Protein AF-A0A6G1JR10-F1 (afdb_monomer)

Solvent-accessible surface area (backbone atoms only — not comparable to full-atom values): 10715 Å² total; per-residue (Å²): 132,56,68,69,59,52,51,51,50,50,54,51,51,44,54,49,41,50,50,55,31,52,52,27,48,55,50,19,54,52,21,46,53,51,17,56,52,21,48,54,47,28,52,50,24,50,52,51,44,49,52,43,30,55,56,35,44,47,45,29,58,45,36,75,66,65,80,62,58,62,69,58,53,52,50,54,53,50,50,44,53,52,56,45,52,51,30,49,53,53,25,56,52,18,52,50,43,23,52,51,14,52,52,46,24,52,52,19,51,55,48,33,54,52,36,50,56,48,45,54,48,53,52,54,53,48,51,64,54,36,76,75,45,74,65,74,64,26,54,55,46,51,52,55,47,55,52,51,52,56,54,47,52,59,49,46,56,54,47,50,55,49,48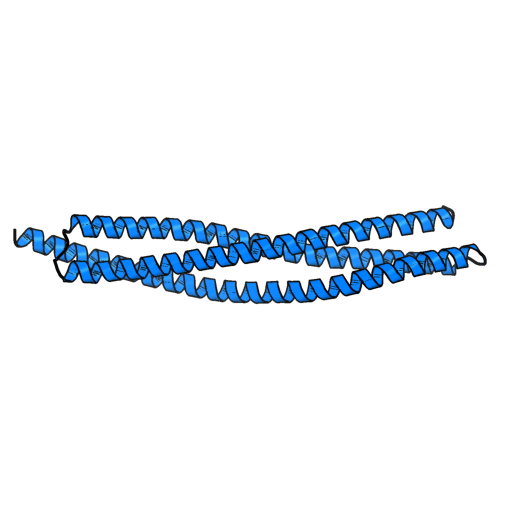,56,53,48,52,51,51,52,54,50,51,51,51,51,51,54,55,48,53,53,51,48,58,50,49,53,51,54,32,52,51,27,47,53,48,24,53,52,33,45,51,51,49,49,51,50,58,65,73,77,100

Sequence (213 aa):
MNTTQRLGTCALNTSTMRKELEDSFATSKAATSIMLEAQRSAEASLQTRNSIRVRTEALVSKASRGRAKTVDLHRELANCTLDSLEAVKDHDVAMKDVWRGWQATTTGIMRMEWFHQKVLRALDEMEKDVEKEGGQEEENAKDVRSAIDRENKKLLEKLVEVADCTERILREALKELDDHKIAWGYIERELGEATNQARKAIAEVTRVQRMGG

Organism: NCBI:txid1314801

Mean predicted aligned error: 7.86 Å

Nearest PDB structures (foldseek):
  4tql-assembly2_B  TM=4.824E-01  e=4.607E-03  synthetic construct
  5xg2-assembly1_A  TM=2.259E-01  e=2.874E-02  Pyrococcus yayanosii CH1
  3ja6-assembly1_I  TM=2.985E-01  e=2.560E-01  Escherichia coli
  7n6g-assembly1_1T  TM=3.794E-01  e=6.979E+00  Chlamydomonas reinhardtii

Radius of gyration: 31.0 Å; Cα contacts (8 Å, |Δi|>4): 159; chains: 1; bounding box: 69×21×92 Å

Secondary structure (DSSP, 8-state):
--HHHHHHHHHHHHHHHHHHHHHHHHHHHHHHHHHHHHHHHHHHHHHHHHHHHHHHHHHHHHHHTT-S-HHHHHHHHHHHHHHHHHHHHHHHHHHHHHHHHHHHHHHHHHHHHHHHHHHHHHHHHHHHHHTT--THHHHHHHHHHHHHHHHHHHHHHHHHHHHHHHHHHHHHHHHHHHHHHHHHHHHHHHHHHHHHHHHHHHHHHHHHHHH--

Foldseek 3Di:
DDLVVLLVVLLVLLVVLVVQLVVLLVQLVVLLVQLVVLLVQLVVLLVQLLVLLVQLLVLLVVLVVLPDDLVVSVVSLVVSVVSNVVSVVSNVVSVVSNVVSLVSNVVSLVSNVVSLVVNVVSLVVLVVVLVVDDDPSNVVSVVSSVVSVVVSVVVVVVSVVVSVVSVVSSVVSVVSVVVSVVSSVVSVVSSVVSSVSSVVSSVVSVVVVVVVD

Structure (mmCIF, N/CA/C/O backbone):
data_AF-A0A6G1JR10-F1
#
_entry.id   AF-A0A6G1JR10-F1
#
loop_
_atom_site.group_PDB
_atom_site.id
_atom_site.type_symbol
_atom_site.label_atom_id
_atom_site.label_alt_id
_atom_site.label_comp_id
_atom_site.label_asym_id
_atom_site.label_entity_id
_atom_site.label_seq_id
_atom_site.pdbx_PDB_ins_code
_atom_site.Cartn_x
_atom_site.Cartn_y
_atom_site.Cartn_z
_atom_site.occupancy
_atom_site.B_iso_or_equiv
_atom_site.auth_seq_id
_atom_site.auth_comp_id
_atom_site.auth_asym_id
_atom_site.auth_atom_id
_atom_site.pdbx_PDB_model_num
ATOM 1 N N . MET A 1 1 ? -14.795 -4.564 50.525 1.00 60.16 1 MET A N 1
ATOM 2 C CA . MET A 1 1 ? -15.156 -3.446 49.628 1.00 60.16 1 MET A CA 1
ATOM 3 C C . MET A 1 1 ? -16.673 -3.419 49.581 1.00 60.16 1 MET A C 1
ATOM 5 O O . MET A 1 1 ? -17.232 -4.485 49.355 1.00 60.16 1 MET A O 1
ATOM 9 N N . ASN A 1 2 ? -17.321 -2.298 49.910 1.00 71.62 2 ASN A N 1
ATOM 10 C CA . ASN A 1 2 ? -18.790 -2.219 49.862 1.00 71.62 2 ASN A CA 1
ATOM 11 C C . ASN A 1 2 ? -19.277 -2.062 48.408 1.00 71.62 2 ASN A C 1
ATOM 13 O O . ASN A 1 2 ? -18.477 -1.779 47.511 1.00 71.62 2 ASN A O 1
ATOM 17 N N . THR A 1 3 ? -20.567 -2.264 48.165 1.00 66.88 3 THR A N 1
ATOM 18 C CA . THR A 1 3 ? -21.187 -2.261 46.830 1.00 66.88 3 THR A CA 1
ATOM 19 C C . THR A 1 3 ? -20.890 -0.993 46.061 1.00 66.88 3 THR A C 1
ATOM 21 O O . THR A 1 3 ? -20.420 -1.044 44.930 1.00 66.88 3 THR A O 1
ATOM 24 N N . THR A 1 4 ? -21.051 0.160 46.705 1.00 70.62 4 THR A N 1
ATOM 25 C CA . THR A 1 4 ? -20.796 1.472 46.105 1.00 70.62 4 THR A CA 1
ATOM 26 C C . THR A 1 4 ? -19.351 1.615 45.627 1.00 70.62 4 THR A C 1
ATOM 28 O O . THR A 1 4 ? -19.107 2.120 44.532 1.00 70.62 4 THR A O 1
ATOM 31 N N . GLN A 1 5 ? -18.377 1.128 46.405 1.00 75.31 5 GLN A N 1
ATOM 32 C CA . GLN A 1 5 ? -16.974 1.103 45.987 1.00 75.31 5 GLN A CA 1
ATOM 33 C C . GLN A 1 5 ? -16.756 0.169 44.788 1.00 75.31 5 GLN A C 1
ATOM 35 O O . GLN A 1 5 ? -16.041 0.544 43.859 1.00 75.31 5 GLN A O 1
ATOM 40 N N . ARG A 1 6 ? -17.380 -1.017 44.776 1.00 71.50 6 ARG A N 1
ATOM 41 C CA . ARG A 1 6 ? -17.267 -1.985 43.668 1.00 71.50 6 ARG A CA 1
ATOM 42 C C . ARG A 1 6 ? -17.898 -1.451 42.376 1.00 71.50 6 ARG A C 1
ATOM 44 O O . ARG A 1 6 ? -17.257 -1.509 41.329 1.00 71.50 6 ARG A O 1
ATOM 51 N N . LEU A 1 7 ? -19.085 -0.845 42.459 1.00 71.56 7 LEU A N 1
ATOM 52 C CA . LEU A 1 7 ? -19.772 -0.183 41.341 1.00 71.56 7 LEU A CA 1
ATOM 53 C C . LEU A 1 7 ? -18.945 0.982 40.787 1.00 71.56 7 LEU A C 1
ATOM 55 O O . LEU A 1 7 ? -18.774 1.094 39.574 1.00 71.56 7 LEU A O 1
ATOM 59 N N . GLY A 1 8 ? -18.364 1.804 41.668 1.00 74.69 8 GLY A N 1
ATOM 60 C CA . GLY A 1 8 ? -17.458 2.883 41.275 1.00 74.69 8 GLY A CA 1
ATOM 61 C C . GLY A 1 8 ? -16.214 2.373 40.542 1.00 74.69 8 GLY A C 1
ATOM 62 O O . GLY A 1 8 ? -15.826 2.936 39.520 1.00 74.69 8 GLY A O 1
ATOM 63 N N . THR A 1 9 ? -15.614 1.272 41.007 1.00 79.00 9 THR A N 1
ATOM 64 C CA . THR A 1 9 ? -14.489 0.621 40.315 1.00 79.00 9 THR A CA 1
ATOM 65 C C . THR A 1 9 ? -14.899 0.045 38.959 1.00 79.00 9 THR A C 1
ATOM 67 O O . THR A 1 9 ? -14.169 0.225 37.987 1.00 79.00 9 THR A O 1
ATOM 70 N N . CYS A 1 10 ? -16.070 -0.588 38.852 1.00 73.69 10 CYS A N 1
ATOM 71 C CA . CYS A 1 10 ? -16.577 -1.119 37.584 1.00 73.69 10 CYS A CA 1
ATOM 72 C C . CYS A 1 10 ? -16.835 -0.007 36.552 1.00 73.69 10 CYS A C 1
ATOM 74 O O . CYS A 1 10 ? -16.400 -0.107 35.400 1.00 73.69 10 CYS A O 1
ATOM 76 N N . ALA A 1 11 ? -17.465 1.092 36.976 1.00 75.25 11 ALA A N 1
ATOM 77 C CA . ALA A 1 11 ? -17.709 2.254 36.126 1.00 75.25 11 ALA A CA 1
ATOM 78 C C . ALA A 1 11 ? -16.393 2.888 35.638 1.00 75.25 11 ALA A C 1
ATOM 80 O O . ALA A 1 11 ? -16.245 3.175 34.448 1.00 75.25 11 ALA A O 1
ATOM 81 N N . LEU A 1 12 ? -15.404 3.034 36.528 1.00 83.25 12 LEU A N 1
ATOM 82 C CA . LEU A 1 12 ? -14.079 3.557 36.183 1.00 83.25 12 LEU A CA 1
ATOM 83 C C . LEU A 1 12 ? -13.338 2.641 35.194 1.00 83.25 12 LEU A C 1
ATOM 85 O O . LEU A 1 12 ? -12.781 3.116 34.200 1.00 83.25 12 LEU A O 1
ATOM 89 N N . ASN A 1 13 ? -13.354 1.328 35.440 1.00 80.62 13 ASN A N 1
ATOM 90 C CA . ASN A 1 13 ? -12.724 0.336 34.570 1.00 80.62 13 ASN A CA 1
ATOM 91 C C . ASN A 1 13 ? -13.367 0.338 33.181 1.00 80.62 13 ASN A C 1
ATOM 93 O O . ASN A 1 13 ? -12.656 0.394 32.180 1.00 80.62 13 ASN A O 1
ATOM 97 N N . THR A 1 14 ? -14.699 0.360 33.114 1.00 77.75 14 THR A N 1
ATOM 98 C CA . THR A 1 14 ? -15.425 0.384 31.840 1.00 77.75 14 THR A CA 1
ATOM 99 C C . THR A 1 14 ? -15.168 1.678 31.072 1.00 77.75 14 THR A C 1
ATOM 101 O O . THR A 1 14 ? -14.919 1.640 29.867 1.00 77.75 14 THR A O 1
ATOM 104 N N . SER A 1 15 ? -15.138 2.822 31.763 1.00 84.00 15 SER A N 1
ATOM 105 C CA . SER A 1 15 ? -14.768 4.103 31.153 1.00 84.00 15 SER A CA 1
ATOM 106 C C . SER A 1 15 ? -13.335 4.096 30.612 1.00 84.00 15 SER A C 1
ATOM 108 O O . SER A 1 15 ? -13.084 4.650 29.543 1.00 84.00 15 SER A O 1
ATOM 110 N N . THR A 1 16 ? -12.394 3.480 31.331 1.00 86.06 16 THR A N 1
ATOM 111 C CA . THR A 1 16 ? -10.989 3.381 30.906 1.00 86.06 16 THR A CA 1
ATOM 112 C C . THR A 1 16 ? -10.862 2.496 29.669 1.00 86.06 16 THR A C 1
ATOM 114 O O . THR A 1 16 ? -10.294 2.924 28.668 1.00 86.06 16 THR A O 1
ATOM 117 N N . MET A 1 17 ? -11.473 1.309 29.693 1.00 82.75 17 MET A N 1
ATOM 118 C CA . MET A 1 17 ? -11.476 0.383 28.555 1.00 82.75 17 MET A CA 1
ATOM 119 C C . MET A 1 17 ? -12.147 0.989 27.320 1.00 82.75 17 MET A C 1
ATOM 121 O O . MET A 1 17 ? -11.708 0.749 26.200 1.00 82.75 17 MET A O 1
ATOM 125 N N . ARG A 1 18 ? -13.192 1.803 27.508 1.00 80.56 18 ARG A N 1
ATOM 126 C CA . ARG A 1 18 ? -13.834 2.538 26.413 1.00 80.56 18 ARG A CA 1
ATOM 127 C C . ARG A 1 18 ? -12.882 3.535 25.767 1.00 80.56 18 ARG A C 1
ATOM 129 O O . ARG A 1 18 ? -12.805 3.585 24.546 1.00 80.56 18 ARG A O 1
ATOM 136 N N . LYS A 1 19 ? -12.144 4.298 26.571 1.00 86.94 19 LYS A N 1
ATOM 137 C CA . LYS A 1 19 ? -11.140 5.223 26.045 1.00 86.94 19 LYS A CA 1
ATOM 138 C C . LYS A 1 19 ? -10.057 4.475 25.262 1.00 86.94 19 LYS A C 1
ATOM 140 O O . LYS A 1 19 ? -9.735 4.861 24.147 1.00 86.94 19 LYS A O 1
ATOM 145 N N . GLU A 1 20 ? -9.555 3.364 25.800 1.00 86.25 20 GLU A N 1
ATOM 146 C CA . GLU A 1 20 ? -8.572 2.524 25.099 1.00 86.25 20 GLU A CA 1
ATOM 147 C C . GLU A 1 20 ? -9.127 1.940 23.789 1.00 86.25 20 GLU A C 1
ATOM 149 O O . GLU A 1 20 ? -8.395 1.784 22.804 1.00 86.25 20 GLU A O 1
ATOM 154 N N . LEU A 1 21 ? -10.431 1.652 23.754 1.00 82.06 21 LEU A N 1
ATOM 155 C CA . LEU A 1 21 ? -11.125 1.219 22.551 1.00 82.06 21 LEU A CA 1
ATOM 156 C C . LEU A 1 21 ? -11.198 2.337 21.496 1.00 82.06 21 LEU A C 1
ATOM 158 O O . LEU A 1 21 ? -10.879 2.097 20.331 1.00 82.06 21 LEU A O 1
ATOM 162 N N . GLU A 1 22 ? -11.556 3.557 21.896 1.00 83.38 22 GLU A N 1
ATOM 163 C CA . GLU A 1 22 ? -11.578 4.742 21.025 1.00 83.38 22 GLU A CA 1
ATOM 164 C C . GLU A 1 22 ? -10.179 5.101 20.493 1.00 83.38 22 GLU A C 1
ATOM 166 O O . GLU A 1 22 ? -10.017 5.401 19.307 1.00 83.38 22 GLU A O 1
ATOM 171 N N . ASP A 1 23 ? -9.147 4.992 21.329 1.00 87.44 23 ASP A N 1
ATOM 172 C CA . ASP A 1 23 ? -7.755 5.218 20.926 1.00 87.44 23 ASP A CA 1
ATOM 173 C C . ASP A 1 23 ? -7.286 4.150 19.916 1.00 87.44 23 ASP A C 1
ATOM 175 O O . ASP A 1 23 ? -6.620 4.455 18.916 1.00 87.44 23 ASP A O 1
ATOM 179 N N . SER A 1 24 ? -7.677 2.887 20.132 1.00 84.56 24 SER A N 1
ATOM 180 C CA . SER A 1 24 ? -7.394 1.779 19.204 1.00 84.56 24 SER A CA 1
ATOM 181 C C . SER A 1 24 ? -8.080 1.990 17.853 1.00 84.56 24 SER A C 1
ATOM 183 O O . SER A 1 24 ? -7.477 1.753 16.803 1.00 84.56 24 SER A O 1
ATOM 185 N N . PHE A 1 25 ? -9.308 2.506 17.873 1.00 82.69 25 PHE A N 1
ATOM 186 C CA . PHE A 1 25 ? -10.053 2.886 16.680 1.00 82.69 25 PHE A CA 1
ATOM 187 C C . PHE A 1 25 ? -9.357 4.001 15.895 1.00 82.69 25 PHE A C 1
ATOM 189 O O . PHE A 1 25 ? -9.131 3.866 14.689 1.00 82.69 25 PHE A O 1
ATOM 196 N N . ALA A 1 26 ? -8.977 5.089 16.569 1.00 84.25 26 ALA A N 1
ATOM 197 C CA . ALA A 1 26 ? -8.292 6.213 15.935 1.00 84.25 26 ALA A CA 1
ATOM 198 C C . ALA A 1 26 ? -6.969 5.769 15.288 1.00 84.25 26 ALA A C 1
ATOM 200 O O . ALA A 1 26 ? -6.674 6.143 14.150 1.00 84.25 26 ALA A O 1
ATOM 201 N N . THR A 1 27 ? -6.222 4.905 15.980 1.00 85.75 27 THR A N 1
ATOM 202 C CA . THR A 1 27 ? -4.971 4.322 15.480 1.00 85.75 27 THR A CA 1
ATOM 203 C C . THR A 1 27 ? -5.201 3.456 14.239 1.00 85.75 27 THR A C 1
ATOM 205 O O . THR A 1 27 ? -4.496 3.621 13.245 1.00 85.75 27 THR A O 1
ATOM 208 N N . SER A 1 28 ? -6.206 2.572 14.262 1.00 85.12 28 SER A N 1
ATOM 209 C CA . SER A 1 28 ? -6.552 1.704 13.123 1.00 85.12 28 SER A CA 1
ATOM 210 C C . SER A 1 28 ? -6.950 2.512 11.882 1.00 85.12 28 SER A C 1
ATOM 212 O O . SER A 1 28 ? -6.484 2.259 10.766 1.00 85.12 28 SER A O 1
ATOM 214 N N . LYS A 1 29 ? -7.755 3.563 12.078 1.00 85.62 29 LYS A N 1
ATOM 215 C CA . LYS A 1 29 ? -8.162 4.468 11.000 1.00 85.62 29 LYS A CA 1
ATOM 216 C C . LYS A 1 29 ? -6.968 5.211 10.395 1.00 85.62 29 LYS A C 1
ATOM 218 O O . LYS A 1 29 ? -6.854 5.282 9.173 1.00 85.62 29 LYS A O 1
ATOM 223 N N . ALA A 1 30 ? -6.073 5.739 11.229 1.00 88.25 30 ALA A N 1
ATOM 224 C CA . ALA A 1 30 ? -4.864 6.416 10.763 1.00 88.25 30 ALA A CA 1
ATOM 225 C C . ALA A 1 30 ? -3.938 5.463 9.988 1.00 88.25 30 ALA A C 1
ATOM 227 O O . ALA A 1 30 ? -3.465 5.811 8.906 1.00 88.25 30 ALA A O 1
ATOM 228 N N . ALA A 1 31 ? -3.735 4.245 10.500 1.00 88.75 31 ALA A N 1
ATOM 229 C CA . ALA A 1 31 ? -2.940 3.213 9.839 1.00 88.75 31 ALA A CA 1
ATOM 230 C C . ALA A 1 31 ? -3.508 2.830 8.463 1.00 88.75 31 ALA A C 1
ATOM 232 O O . ALA A 1 31 ? -2.750 2.695 7.504 1.00 88.75 31 ALA A O 1
ATOM 233 N N . THR A 1 32 ? -4.835 2.745 8.342 1.00 88.69 32 THR A N 1
ATOM 234 C CA . THR A 1 32 ? -5.513 2.476 7.064 1.00 88.69 32 THR A CA 1
ATOM 235 C C . THR A 1 32 ? -5.251 3.578 6.041 1.00 88.69 32 THR A C 1
ATOM 237 O O . THR A 1 32 ? -4.931 3.282 4.893 1.00 88.69 32 THR A O 1
ATOM 240 N N . SER A 1 33 ? -5.323 4.850 6.442 1.00 89.88 33 SER A N 1
ATOM 241 C CA . SER A 1 33 ? -5.007 5.966 5.540 1.00 89.88 33 SER A CA 1
ATOM 242 C C . SER A 1 33 ? -3.556 5.926 5.053 1.00 89.88 33 SER A C 1
ATOM 244 O O . SER A 1 33 ? -3.319 6.077 3.857 1.00 89.88 33 SER A O 1
ATOM 246 N N . ILE A 1 34 ? -2.601 5.671 5.958 1.00 89.88 34 ILE A N 1
ATOM 247 C CA . ILE A 1 34 ? -1.172 5.549 5.618 1.00 89.88 34 ILE A CA 1
ATOM 248 C C . ILE A 1 34 ? -0.949 4.391 4.639 1.00 89.88 34 ILE A C 1
ATOM 250 O O . ILE A 1 34 ? -0.227 4.542 3.657 1.00 89.88 34 ILE A O 1
ATOM 254 N N . MET A 1 35 ? -1.595 3.247 4.880 1.00 92.38 35 MET A N 1
ATOM 255 C CA . MET A 1 35 ? -1.526 2.078 4.004 1.00 92.38 35 MET A CA 1
ATOM 256 C C . MET A 1 35 ? -1.994 2.412 2.581 1.00 92.38 35 MET A C 1
ATOM 258 O O . MET A 1 35 ? -1.289 2.119 1.619 1.00 92.38 35 MET A O 1
ATOM 262 N N . LEU A 1 36 ? -3.156 3.060 2.448 1.00 91.38 36 LEU A N 1
ATOM 263 C CA . LEU A 1 36 ? -3.725 3.427 1.147 1.00 91.38 36 LEU A CA 1
ATOM 264 C C . LEU A 1 36 ? -2.865 4.456 0.401 1.00 91.38 36 LEU A C 1
ATOM 266 O O . LEU A 1 36 ? -2.757 4.408 -0.824 1.00 91.38 36 LEU A O 1
ATOM 270 N N . GLU A 1 37 ? -2.245 5.391 1.117 1.00 93.19 37 GLU A N 1
ATOM 271 C CA . GLU A 1 37 ? -1.306 6.344 0.524 1.00 93.19 37 GLU A CA 1
ATOM 272 C C . GLU A 1 37 ? -0.035 5.646 0.029 1.00 93.19 37 GLU A C 1
ATOM 274 O O . GLU A 1 37 ? 0.375 5.846 -1.115 1.00 93.19 37 GLU A O 1
ATOM 279 N N . ALA A 1 38 ? 0.541 4.759 0.842 1.00 92.31 38 ALA A N 1
ATOM 280 C CA . ALA A 1 38 ? 1.706 3.971 0.456 1.00 92.31 38 ALA A CA 1
ATOM 281 C C . ALA A 1 38 ? 1.416 3.068 -0.759 1.00 92.31 38 ALA A C 1
ATOM 283 O O . ALA A 1 38 ? 2.267 2.912 -1.631 1.00 92.31 38 ALA A O 1
ATOM 284 N N . GLN A 1 39 ? 0.196 2.543 -0.879 1.00 92.19 39 GLN A N 1
ATOM 285 C CA . GLN A 1 39 ? -0.234 1.733 -2.020 1.00 92.19 39 GLN A CA 1
ATOM 286 C C . GLN A 1 39 ? -0.286 2.547 -3.318 1.00 92.19 39 GLN A C 1
ATOM 288 O O . GLN A 1 39 ? 0.187 2.094 -4.359 1.00 92.19 39 GLN A O 1
ATOM 293 N N . ARG A 1 40 ? -0.769 3.794 -3.253 1.00 92.94 40 ARG A N 1
ATOM 294 C CA . ARG A 1 40 ? -0.710 4.725 -4.393 1.00 92.94 40 ARG A CA 1
ATOM 295 C C . ARG A 1 40 ? 0.727 5.051 -4.788 1.00 92.94 40 ARG A C 1
ATOM 297 O O . ARG A 1 40 ? 1.021 5.136 -5.978 1.00 92.94 40 ARG A O 1
ATOM 304 N N . SER A 1 41 ? 1.618 5.208 -3.810 1.00 93.19 41 SER A N 1
ATOM 305 C CA . SER A 1 41 ? 3.045 5.418 -4.068 1.00 93.19 41 SER A CA 1
ATOM 306 C C . SER A 1 41 ? 3.682 4.207 -4.754 1.00 93.19 41 SER A C 1
ATOM 308 O O . SER A 1 41 ? 4.404 4.385 -5.733 1.00 93.19 41 SER A O 1
ATOM 310 N N . ALA A 1 42 ? 3.361 2.983 -4.321 1.00 93.12 42 ALA A N 1
ATOM 311 C CA . ALA A 1 42 ? 3.829 1.763 -4.980 1.00 93.12 42 ALA A CA 1
ATOM 312 C C . ALA A 1 42 ? 3.363 1.702 -6.447 1.00 93.12 42 ALA A C 1
ATOM 314 O O . ALA A 1 42 ? 4.170 1.439 -7.343 1.00 93.12 42 ALA A O 1
ATOM 315 N N . GLU A 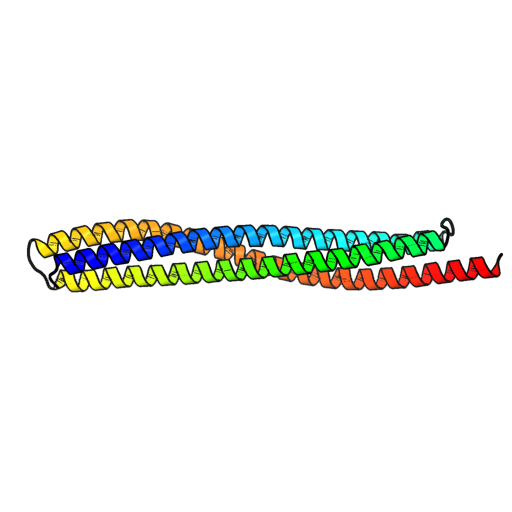1 43 ? 2.094 2.027 -6.709 1.00 93.12 43 GLU A N 1
ATOM 316 C CA . GLU A 1 43 ? 1.527 2.097 -8.062 1.00 93.12 43 GLU A CA 1
ATOM 317 C C . GLU A 1 43 ? 2.234 3.141 -8.942 1.00 93.12 43 GLU A C 1
ATOM 319 O O . GLU A 1 43 ? 2.579 2.868 -10.095 1.00 93.12 43 GLU A O 1
ATOM 324 N N . ALA A 1 44 ? 2.545 4.316 -8.394 1.00 94.12 44 ALA A N 1
ATOM 325 C CA . ALA A 1 44 ? 3.314 5.337 -9.102 1.00 94.12 44 ALA A CA 1
ATOM 326 C C . ALA A 1 44 ? 4.735 4.856 -9.462 1.00 94.12 44 ALA A C 1
ATOM 328 O O . ALA A 1 44 ? 5.220 5.111 -10.573 1.00 94.12 44 ALA A O 1
ATOM 329 N N . SER A 1 45 ? 5.398 4.113 -8.570 1.00 93.25 45 SER A N 1
ATOM 330 C CA . SER A 1 45 ? 6.701 3.502 -8.857 1.00 93.25 45 SER A CA 1
ATOM 331 C C . SER A 1 45 ? 6.609 2.463 -9.982 1.00 93.25 45 SER A C 1
ATOM 333 O O . SER A 1 45 ? 7.481 2.427 -10.856 1.00 93.25 45 SER A O 1
ATOM 335 N N . LEU A 1 46 ? 5.541 1.657 -10.025 1.00 93.94 46 LEU A N 1
ATOM 336 C CA . LEU A 1 46 ? 5.296 0.692 -11.107 1.00 93.94 46 LEU A CA 1
ATOM 337 C C . LEU A 1 46 ? 5.097 1.394 -12.457 1.00 93.94 46 LEU A C 1
ATOM 339 O O . LEU A 1 46 ? 5.718 1.013 -13.455 1.00 93.94 46 LEU A O 1
ATOM 343 N N . GLN A 1 47 ? 4.295 2.461 -12.491 1.00 94.69 47 GLN A N 1
ATOM 344 C CA . GLN A 1 47 ? 4.093 3.276 -13.695 1.00 94.69 47 GLN A CA 1
ATOM 345 C C . GLN A 1 47 ? 5.402 3.913 -14.178 1.00 94.69 47 GLN A C 1
ATOM 347 O O . GLN A 1 47 ? 5.708 3.884 -15.375 1.00 94.69 47 GLN A O 1
ATOM 352 N N . THR A 1 48 ? 6.211 4.422 -13.248 1.00 95.06 48 THR A N 1
ATOM 353 C CA . THR A 1 48 ? 7.547 4.961 -13.539 1.00 95.06 48 THR A CA 1
ATOM 354 C C . THR A 1 48 ? 8.439 3.894 -14.171 1.00 95.06 48 THR A C 1
ATOM 356 O O . THR A 1 48 ? 9.040 4.126 -15.223 1.00 95.06 48 THR A O 1
ATOM 359 N N . ARG A 1 49 ? 8.458 2.681 -13.607 1.00 94.25 49 ARG A N 1
ATOM 360 C CA . ARG A 1 49 ? 9.224 1.548 -14.144 1.00 94.25 49 ARG A CA 1
ATOM 361 C C . ARG A 1 49 ? 8.760 1.146 -15.546 1.00 94.25 49 ARG A C 1
ATOM 363 O O . ARG A 1 49 ? 9.596 0.904 -16.417 1.00 94.25 49 ARG A O 1
ATOM 370 N N . ASN A 1 50 ? 7.450 1.146 -15.801 1.00 95.81 50 ASN A N 1
ATOM 371 C CA . ASN A 1 50 ? 6.911 0.902 -17.141 1.00 95.81 50 ASN A CA 1
ATOM 372 C C . ASN A 1 50 ? 7.374 1.967 -18.149 1.00 95.81 50 ASN A C 1
ATOM 374 O O . ASN A 1 50 ? 7.760 1.643 -19.271 1.00 95.81 50 ASN A O 1
ATOM 378 N N . SER A 1 51 ? 7.369 3.242 -17.750 1.00 96.94 51 SER A N 1
ATOM 379 C CA . SER A 1 51 ? 7.856 4.343 -18.589 1.00 96.94 51 SER A CA 1
ATOM 380 C C . SER A 1 51 ? 9.339 4.174 -18.937 1.00 96.94 51 SER A C 1
ATOM 382 O O . SER A 1 51 ? 9.734 4.325 -20.096 1.00 96.94 51 SER A O 1
ATOM 384 N N . ILE A 1 52 ? 10.162 3.771 -17.963 1.00 96.12 52 ILE A N 1
ATOM 385 C CA . ILE A 1 52 ? 11.586 3.474 -18.173 1.00 96.12 52 ILE A CA 1
ATOM 386 C C . ILE A 1 52 ? 11.768 2.313 -19.157 1.00 96.12 52 ILE A C 1
ATOM 388 O O . ILE A 1 52 ? 12.609 2.411 -20.056 1.00 96.12 52 ILE A O 1
ATOM 392 N N . ARG A 1 53 ? 10.961 1.248 -19.052 1.00 96.56 53 ARG A N 1
ATOM 393 C CA . ARG A 1 53 ? 10.956 0.140 -20.024 1.00 96.56 53 ARG A CA 1
ATOM 394 C C . ARG A 1 53 ? 10.704 0.651 -21.439 1.00 96.56 53 ARG A C 1
ATOM 396 O O . ARG A 1 53 ? 11.537 0.425 -22.313 1.00 96.56 53 ARG A O 1
ATOM 403 N N . VAL A 1 54 ? 9.628 1.408 -21.651 1.00 96.19 54 VAL A N 1
ATOM 404 C CA . VAL A 1 54 ? 9.280 1.958 -22.975 1.00 96.19 54 VAL A CA 1
ATOM 405 C C . VAL A 1 54 ? 10.387 2.874 -23.516 1.00 96.19 54 VAL A C 1
ATOM 407 O O . VAL A 1 54 ? 10.756 2.789 -24.689 1.00 96.19 54 VAL A O 1
ATOM 410 N N . ARG A 1 55 ? 10.976 3.730 -22.668 1.00 95.25 55 ARG A N 1
ATOM 411 C CA . ARG A 1 55 ? 12.129 4.570 -23.048 1.00 95.25 55 ARG A CA 1
ATOM 412 C C . ARG A 1 55 ? 13.333 3.722 -23.461 1.00 95.25 55 ARG A C 1
ATOM 414 O O . ARG A 1 55 ? 13.996 4.052 -24.443 1.00 95.25 55 ARG A O 1
ATOM 421 N N . THR A 1 56 ? 13.588 2.627 -22.750 1.00 95.12 56 THR A N 1
ATOM 422 C CA . THR A 1 56 ? 14.690 1.700 -23.035 1.00 95.12 56 THR A CA 1
ATOM 423 C C . THR A 1 56 ? 14.473 0.960 -24.357 1.00 95.12 56 THR A C 1
ATOM 425 O O . THR A 1 56 ? 15.394 0.867 -25.166 1.00 95.12 56 THR A O 1
ATOM 428 N N . GLU A 1 57 ? 13.249 0.519 -24.650 1.00 94.50 57 GLU A N 1
ATOM 429 C CA . GLU A 1 57 ? 12.880 -0.069 -25.949 1.00 94.50 57 GLU A CA 1
ATOM 430 C C . GLU A 1 57 ? 13.074 0.926 -27.101 1.00 94.50 57 GLU A C 1
ATOM 432 O O . GLU A 1 57 ? 13.600 0.586 -28.166 1.00 94.50 57 GLU A O 1
ATOM 437 N N . ALA A 1 58 ? 12.731 2.198 -26.881 1.00 94.06 58 ALA A N 1
ATOM 438 C CA . ALA A 1 58 ? 12.939 3.244 -27.875 1.00 94.06 58 ALA A CA 1
ATOM 439 C C . ALA A 1 58 ? 14.429 3.459 -28.211 1.00 94.06 58 ALA A C 1
ATOM 441 O O . ALA A 1 58 ? 14.742 3.845 -29.344 1.00 94.06 58 ALA A O 1
ATOM 442 N N . LEU A 1 59 ? 15.359 3.171 -27.287 1.00 93.56 59 LEU A N 1
ATOM 443 C CA . LEU A 1 59 ? 16.802 3.236 -27.560 1.00 93.56 59 LEU A CA 1
ATOM 444 C C . LEU A 1 59 ? 17.236 2.229 -28.624 1.00 93.56 59 LEU A C 1
ATOM 446 O O . LEU A 1 59 ? 18.073 2.575 -29.458 1.00 93.56 59 LEU A O 1
ATOM 450 N N . VAL A 1 60 ? 16.639 1.033 -28.651 1.00 92.56 60 VAL A N 1
ATOM 451 C CA . VAL A 1 60 ? 16.891 0.028 -29.699 1.00 92.56 60 VAL A CA 1
ATOM 452 C C . VAL A 1 60 ? 16.573 0.630 -31.064 1.00 92.56 60 VAL A C 1
ATOM 454 O O . VAL A 1 60 ? 17.419 0.667 -31.955 1.00 92.56 60 VAL A O 1
ATOM 457 N N . SER A 1 61 ? 15.377 1.209 -31.197 1.00 91.31 61 SER A N 1
ATOM 458 C CA . SER A 1 61 ? 14.932 1.848 -32.438 1.00 91.31 61 SER A CA 1
ATOM 459 C C . SER A 1 61 ? 15.799 3.050 -32.831 1.00 91.31 61 SER A C 1
ATOM 461 O O . SER A 1 61 ? 16.089 3.244 -34.015 1.00 91.31 61 SER A O 1
ATOM 463 N N . LYS A 1 62 ? 16.225 3.873 -31.862 1.00 92.31 62 LYS A N 1
ATOM 464 C CA . LYS A 1 62 ? 17.135 5.003 -32.113 1.00 92.31 62 LYS A CA 1
ATOM 465 C C . LYS A 1 62 ? 18.496 4.526 -32.620 1.00 92.31 62 LYS A C 1
ATOM 467 O O . LYS A 1 62 ? 19.000 5.101 -33.586 1.00 92.31 62 LYS A O 1
ATOM 472 N N . ALA A 1 63 ? 19.054 3.483 -32.005 1.00 89.94 63 ALA A N 1
ATOM 473 C CA . ALA A 1 63 ? 20.317 2.882 -32.413 1.00 89.94 63 ALA A CA 1
ATOM 474 C C . ALA A 1 63 ? 20.221 2.337 -33.846 1.00 89.94 63 ALA A C 1
ATOM 476 O O . ALA A 1 63 ? 20.994 2.749 -34.708 1.00 89.94 63 ALA A O 1
ATOM 477 N N . SER A 1 64 ? 19.206 1.521 -34.150 1.00 87.69 64 SER A N 1
ATOM 478 C CA . SER A 1 64 ? 19.025 0.923 -35.483 1.00 87.69 64 SER A CA 1
ATOM 479 C C . SER A 1 64 ? 18.862 1.948 -36.609 1.00 87.69 64 SER A C 1
ATOM 481 O O . SER A 1 64 ? 19.235 1.677 -37.746 1.00 87.69 64 SER A O 1
ATOM 483 N N . ARG A 1 65 ? 18.319 3.137 -36.318 1.00 88.12 65 ARG A N 1
ATOM 484 C CA . ARG A 1 65 ? 18.160 4.215 -37.310 1.00 88.12 65 ARG A CA 1
ATOM 485 C C . ARG A 1 65 ? 19.448 5.003 -37.573 1.00 88.12 65 ARG A C 1
ATOM 487 O O . ARG A 1 65 ? 19.437 5.843 -38.468 1.00 88.12 65 ARG A O 1
ATOM 494 N N . GLY A 1 66 ? 20.504 4.812 -36.778 1.00 77.75 66 GLY A N 1
ATOM 495 C CA . GLY A 1 66 ? 21.812 5.452 -36.967 1.00 77.75 66 GLY A CA 1
ATOM 496 C C . GLY A 1 66 ? 21.836 6.980 -36.825 1.00 77.75 66 GLY A C 1
ATOM 497 O O . GLY A 1 66 ? 22.829 7.606 -37.177 1.00 77.75 66 GLY A O 1
ATOM 498 N N . ARG A 1 67 ? 20.759 7.608 -36.326 1.00 75.81 67 ARG A N 1
ATOM 499 C CA . ARG A 1 67 ? 20.640 9.081 -36.245 1.00 75.81 67 ARG A CA 1
ATOM 500 C C . ARG A 1 67 ? 21.292 9.688 -35.002 1.00 75.81 67 ARG A C 1
ATOM 502 O O . ARG A 1 67 ? 21.477 10.898 -34.947 1.00 75.81 67 ARG A O 1
ATOM 509 N N . ALA A 1 68 ? 21.587 8.871 -33.994 1.00 83.56 68 ALA A N 1
ATOM 510 C CA . ALA A 1 68 ? 22.136 9.309 -32.715 1.00 83.56 68 ALA A CA 1
ATOM 511 C C . ALA A 1 68 ? 23.616 8.929 -32.593 1.00 83.56 68 ALA A C 1
ATOM 513 O O . ALA A 1 68 ? 24.042 7.877 -33.075 1.00 83.56 68 ALA A O 1
ATOM 514 N N . LYS A 1 69 ? 24.403 9.769 -31.911 1.00 87.50 69 LYS A N 1
ATOM 515 C CA . LYS A 1 69 ? 25.788 9.431 -31.571 1.00 87.50 69 LYS A CA 1
ATOM 516 C C . LYS A 1 69 ? 25.793 8.320 -30.523 1.00 87.50 69 LYS A C 1
ATOM 518 O O . LYS A 1 69 ? 25.016 8.347 -29.572 1.00 87.50 69 LYS A O 1
ATOM 523 N N . THR A 1 70 ? 26.729 7.386 -30.652 1.00 89.31 70 THR A N 1
ATOM 524 C CA . THR A 1 70 ? 26.906 6.265 -29.716 1.00 89.31 70 THR A CA 1
ATOM 525 C C . THR A 1 70 ? 27.048 6.720 -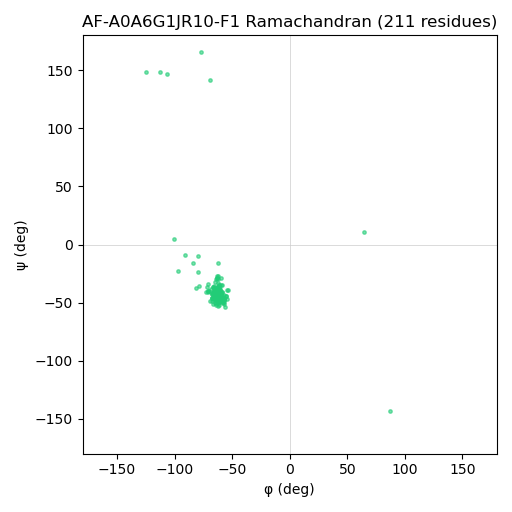28.258 1.00 89.31 70 THR A C 1
ATOM 527 O O . THR A 1 70 ? 26.466 6.115 -27.361 1.00 89.31 70 THR A O 1
ATOM 530 N N . VAL A 1 71 ? 27.763 7.825 -28.014 1.00 91.31 71 VAL A N 1
ATOM 531 C CA . VAL A 1 71 ? 27.930 8.403 -26.667 1.00 91.31 71 VAL A CA 1
ATOM 532 C C . VAL A 1 71 ? 26.589 8.836 -26.064 1.00 91.31 71 VAL A C 1
ATOM 534 O O . VAL A 1 71 ? 26.337 8.574 -24.889 1.00 91.31 71 VAL A O 1
ATOM 537 N N . ASP A 1 72 ? 25.704 9.439 -26.865 1.00 93.19 72 ASP A N 1
ATOM 538 C CA . ASP A 1 72 ? 24.380 9.863 -26.402 1.00 93.19 72 ASP A CA 1
ATOM 539 C C . ASP A 1 72 ? 23.501 8.660 -26.050 1.00 93.19 72 ASP A C 1
ATOM 541 O O . ASP A 1 72 ? 22.847 8.667 -25.010 1.00 93.19 72 ASP A O 1
ATOM 545 N N . LEU A 1 73 ? 23.547 7.595 -26.858 1.00 93.06 73 LEU A N 1
ATOM 546 C CA . LEU A 1 73 ? 22.808 6.358 -26.593 1.00 93.06 73 LEU A CA 1
ATOM 547 C C . LEU A 1 73 ? 23.277 5.669 -25.302 1.00 93.06 73 LEU A C 1
ATOM 549 O O . LEU A 1 73 ? 22.448 5.234 -24.503 1.00 93.06 73 LEU A O 1
ATOM 553 N N . HIS A 1 74 ? 24.592 5.599 -25.067 1.00 93.69 74 HIS A N 1
ATOM 554 C CA . HIS A 1 74 ? 25.135 5.069 -23.814 1.00 93.69 74 HIS A CA 1
ATOM 555 C C . HIS A 1 74 ? 24.712 5.902 -22.603 1.00 93.69 74 HIS A C 1
ATOM 557 O O . HIS A 1 74 ? 24.336 5.332 -21.579 1.00 93.69 74 HIS A O 1
ATOM 563 N N . ARG A 1 75 ? 24.735 7.235 -22.723 1.00 95.94 75 ARG A N 1
ATOM 564 C CA . ARG A 1 75 ? 24.281 8.136 -21.659 1.00 95.94 75 ARG A CA 1
ATOM 565 C C . ARG A 1 75 ? 22.790 7.963 -21.370 1.00 95.94 75 ARG A C 1
ATOM 567 O O . ARG A 1 75 ? 22.418 7.844 -20.209 1.00 95.94 75 ARG A O 1
ATOM 574 N N . GLU A 1 76 ? 21.939 7.918 -22.396 1.00 95.69 76 GLU A N 1
ATOM 575 C CA . GLU A 1 76 ? 20.498 7.706 -22.205 1.00 95.69 76 GLU A CA 1
ATOM 576 C C . GLU A 1 76 ? 20.202 6.349 -21.545 1.00 95.69 76 GLU A C 1
ATOM 578 O O . GLU A 1 76 ? 19.365 6.284 -20.644 1.00 95.69 76 GLU A O 1
ATOM 583 N N . LEU A 1 77 ? 20.913 5.281 -21.931 1.00 95.44 77 LEU A N 1
ATOM 584 C CA . LEU A 1 77 ? 20.775 3.965 -21.299 1.00 95.44 77 LEU A CA 1
ATOM 585 C C . LEU A 1 77 ? 21.230 3.973 -19.831 1.00 95.44 77 LEU A C 1
ATOM 587 O O . LEU A 1 77 ? 20.587 3.355 -18.980 1.00 95.44 77 LEU A O 1
ATOM 591 N N . ALA A 1 78 ? 22.325 4.674 -19.524 1.00 95.88 78 ALA A N 1
ATOM 592 C CA . ALA A 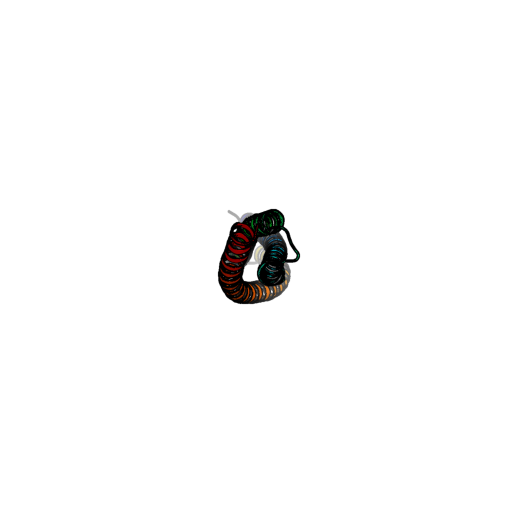1 78 ? 22.803 4.839 -18.154 1.00 95.88 78 ALA A CA 1
ATOM 593 C C . ALA A 1 78 ? 21.776 5.590 -17.293 1.00 95.88 78 ALA A C 1
ATOM 595 O O . ALA A 1 78 ? 21.463 5.133 -16.197 1.00 95.88 78 ALA A O 1
ATOM 596 N N . ASN A 1 79 ? 21.179 6.664 -17.820 1.00 96.56 79 ASN A N 1
ATOM 597 C CA . ASN A 1 79 ? 20.106 7.388 -17.138 1.00 96.56 79 ASN A CA 1
ATOM 598 C C . ASN A 1 79 ? 18.892 6.484 -16.884 1.00 96.56 79 ASN A C 1
ATOM 600 O O . ASN A 1 79 ? 18.420 6.424 -15.760 1.00 96.56 79 ASN A O 1
ATOM 604 N N . CYS A 1 80 ? 18.444 5.702 -17.876 1.00 95.00 80 CYS A N 1
ATOM 605 C CA . CYS A 1 80 ? 17.348 4.743 -17.671 1.00 95.00 80 CYS A CA 1
ATOM 606 C C . CYS A 1 80 ? 17.677 3.711 -16.577 1.00 95.00 80 CYS A C 1
ATOM 608 O O . CYS A 1 80 ? 16.799 3.306 -15.820 1.00 95.00 80 CYS A O 1
ATOM 610 N N . THR A 1 81 ? 18.944 3.298 -16.470 1.00 93.81 81 THR A N 1
ATOM 611 C CA . THR A 1 81 ? 19.397 2.377 -15.416 1.00 93.81 81 THR A CA 1
ATOM 612 C C . THR A 1 81 ? 19.341 3.037 -14.036 1.00 93.81 81 THR A C 1
ATOM 614 O O . THR A 1 81 ? 18.884 2.408 -13.086 1.00 93.81 81 THR A O 1
ATOM 617 N N . LEU A 1 82 ? 19.774 4.296 -13.920 1.00 95.94 82 LEU A N 1
ATOM 618 C CA . LEU A 1 82 ? 19.707 5.061 -12.670 1.00 95.94 82 LEU A CA 1
ATOM 619 C C . LEU A 1 82 ? 18.256 5.317 -12.246 1.00 95.94 82 LEU A C 1
ATOM 621 O O . LEU A 1 82 ? 17.897 4.957 -11.127 1.00 95.94 82 LEU A O 1
ATOM 625 N N . ASP A 1 83 ? 17.418 5.817 -13.161 1.00 95.00 83 ASP A N 1
ATOM 626 C CA . ASP A 1 83 ? 15.979 6.023 -12.940 1.00 95.00 83 ASP A CA 1
ATOM 627 C C . ASP A 1 83 ? 15.318 4.707 -12.475 1.00 95.00 83 ASP A C 1
ATOM 629 O O . ASP A 1 83 ? 14.478 4.687 -11.577 1.00 95.00 83 ASP A O 1
ATOM 633 N N . SER A 1 84 ? 15.727 3.568 -13.054 1.00 94.12 84 SER A N 1
ATOM 634 C CA . SER A 1 84 ? 15.202 2.254 -12.672 1.00 94.12 84 SER A CA 1
ATOM 635 C C . SER A 1 84 ? 15.590 1.852 -11.253 1.00 94.12 84 SER A C 1
ATOM 637 O O . SER A 1 84 ? 14.797 1.169 -10.606 1.00 94.12 84 SER A O 1
ATOM 639 N N . LEU A 1 85 ? 16.797 2.187 -10.792 1.00 95.38 85 LEU A N 1
ATOM 640 C CA . LEU A 1 85 ? 17.248 1.882 -9.431 1.00 95.38 85 LEU A CA 1
ATOM 641 C C . LEU A 1 85 ? 16.511 2.740 -8.402 1.00 95.38 85 LEU A C 1
ATOM 643 O O . LEU A 1 85 ? 16.115 2.227 -7.357 1.00 95.38 85 LEU A O 1
ATOM 647 N N . GLU A 1 86 ? 16.286 4.016 -8.714 1.00 95.12 86 GLU A N 1
ATOM 648 C CA . GLU A 1 86 ? 15.487 4.914 -7.878 1.00 95.12 86 GLU A CA 1
ATOM 649 C C . GLU A 1 86 ? 14.043 4.413 -7.759 1.00 95.12 86 GLU A C 1
ATOM 651 O O . GLU A 1 86 ? 13.551 4.230 -6.648 1.00 95.12 86 GLU A O 1
ATOM 656 N N . ALA A 1 87 ? 13.424 4.012 -8.876 1.00 93.75 87 ALA A N 1
ATOM 657 C CA . ALA A 1 87 ? 12.087 3.423 -8.860 1.00 93.75 87 ALA A CA 1
ATOM 658 C C . ALA A 1 87 ? 11.995 2.128 -8.024 1.00 93.75 87 ALA A C 1
ATOM 660 O O . ALA A 1 87 ? 10.966 1.903 -7.391 1.00 93.75 87 ALA A O 1
ATOM 661 N N . VAL A 1 88 ? 13.041 1.277 -7.994 1.00 95.12 88 VAL A N 1
ATOM 662 C CA . VAL A 1 88 ? 13.078 0.109 -7.077 1.00 95.12 88 VAL A CA 1
ATOM 663 C C . VAL A 1 88 ? 13.070 0.573 -5.628 1.00 95.12 88 VAL A C 1
ATOM 665 O O . VAL A 1 88 ? 12.310 0.051 -4.820 1.00 95.12 88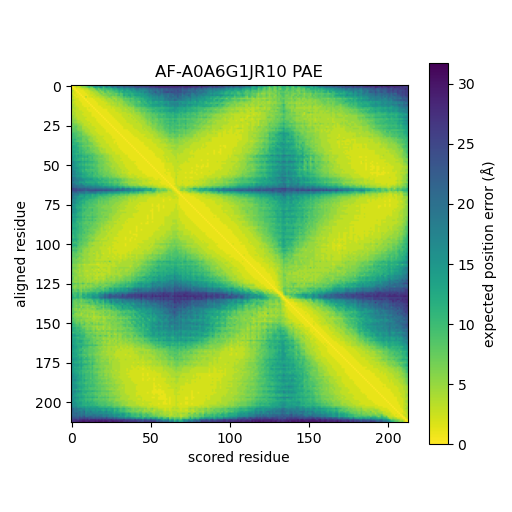 VAL A O 1
ATOM 668 N N . LYS A 1 89 ? 13.918 1.545 -5.291 1.00 95.81 89 LYS A N 1
ATOM 669 C CA . LYS A 1 89 ? 14.047 2.034 -3.919 1.00 95.81 89 LYS A CA 1
ATOM 670 C C . LYS A 1 89 ? 12.731 2.630 -3.416 1.00 95.81 89 LYS A C 1
ATOM 672 O O . LYS A 1 89 ? 12.327 2.322 -2.296 1.00 95.81 89 LYS A O 1
ATOM 677 N N . ASP A 1 90 ? 12.074 3.448 -4.233 1.00 93.88 90 ASP A N 1
ATOM 678 C CA . ASP A 1 90 ? 10.790 4.062 -3.884 1.00 93.88 90 ASP A CA 1
ATOM 679 C C . ASP A 1 90 ? 9.703 3.002 -3.702 1.00 93.88 90 ASP A C 1
ATOM 681 O O . ASP A 1 90 ? 8.963 3.036 -2.717 1.00 93.88 90 ASP A O 1
ATOM 685 N N . HIS A 1 91 ? 9.673 2.004 -4.589 1.00 94.81 91 HIS A N 1
ATOM 686 C CA . HIS A 1 91 ? 8.776 0.861 -4.469 1.00 94.81 91 HIS A CA 1
ATOM 687 C C . HIS A 1 91 ? 9.023 0.069 -3.175 1.00 94.81 91 HIS A C 1
ATOM 689 O O . HIS A 1 91 ? 8.080 -0.202 -2.436 1.00 94.81 91 HIS A O 1
ATOM 695 N N . ASP A 1 92 ? 10.276 -0.250 -2.841 1.00 94.50 92 ASP A N 1
ATOM 696 C CA . ASP A 1 92 ? 10.622 -0.993 -1.622 1.00 94.50 92 ASP A CA 1
ATOM 697 C C . ASP A 1 92 ? 10.209 -0.249 -0.345 1.00 94.50 92 ASP A C 1
ATOM 699 O O . ASP A 1 92 ? 9.793 -0.871 0.638 1.00 94.50 92 ASP A O 1
ATOM 703 N N . VAL A 1 93 ? 10.349 1.080 -0.332 1.00 95.25 93 VAL A N 1
ATOM 704 C CA . VAL A 1 93 ? 9.892 1.924 0.781 1.00 95.25 93 VAL A CA 1
ATOM 705 C C . VAL A 1 93 ? 8.369 1.894 0.864 1.00 95.25 93 VAL A C 1
ATOM 707 O O . VAL A 1 93 ? 7.832 1.566 1.923 1.00 95.25 93 VAL A O 1
ATOM 710 N N . ALA A 1 94 ? 7.685 2.146 -0.254 1.00 93.62 94 ALA A N 1
ATOM 711 C CA . ALA A 1 94 ? 6.230 2.144 -0.321 1.00 93.62 94 ALA A CA 1
ATOM 712 C C . ALA A 1 94 ? 5.644 0.797 0.134 1.00 93.62 94 ALA A C 1
ATOM 714 O O . ALA A 1 94 ? 4.788 0.762 1.013 1.00 93.62 94 ALA A O 1
ATOM 715 N N . MET A 1 95 ? 6.168 -0.326 -0.360 1.00 92.94 95 MET A N 1
ATOM 716 C CA . MET A 1 95 ? 5.706 -1.668 0.012 1.00 92.94 95 MET A CA 1
ATOM 717 C C . MET A 1 95 ? 5.903 -1.977 1.501 1.00 92.94 95 MET A C 1
ATOM 719 O O . MET A 1 95 ? 5.037 -2.594 2.128 1.00 92.94 95 MET A O 1
ATOM 723 N N . LYS A 1 96 ? 7.014 -1.528 2.102 1.00 92.88 96 LYS A N 1
ATOM 724 C CA . LYS A 1 96 ? 7.233 -1.658 3.553 1.00 92.88 96 LYS A CA 1
ATOM 725 C C . LYS A 1 96 ? 6.213 -0.858 4.352 1.00 92.88 96 LYS A C 1
ATOM 727 O O . LYS A 1 96 ? 5.746 -1.346 5.383 1.00 92.88 96 LYS A O 1
ATOM 732 N N . ASP A 1 97 ? 5.878 0.344 3.899 1.00 92.75 97 ASP A N 1
ATOM 733 C CA . ASP A 1 97 ? 4.897 1.191 4.572 1.00 92.75 97 ASP A CA 1
ATOM 734 C C . ASP A 1 97 ? 3.469 0.657 4.402 1.00 92.75 97 ASP A C 1
ATOM 736 O O . ASP A 1 97 ? 2.723 0.651 5.384 1.00 92.75 97 ASP A O 1
ATOM 740 N N . VAL A 1 98 ? 3.119 0.089 3.237 1.00 91.56 98 VAL A N 1
ATOM 741 C CA . VAL A 1 98 ? 1.853 -0.642 3.062 1.00 91.56 98 VAL A CA 1
ATOM 742 C C . VAL A 1 98 ? 1.766 -1.793 4.063 1.00 91.56 98 VAL A C 1
ATOM 744 O O . VAL A 1 98 ? 0.788 -1.895 4.801 1.00 91.56 98 VAL A O 1
ATOM 747 N N . TRP A 1 99 ? 2.803 -2.633 4.148 1.00 90.50 99 TRP A N 1
ATOM 748 C CA . TRP A 1 99 ? 2.803 -3.774 5.065 1.00 90.50 99 TRP A CA 1
ATOM 749 C C . TRP A 1 99 ? 2.715 -3.344 6.533 1.00 90.50 99 TRP A C 1
ATOM 751 O O . TRP A 1 99 ? 1.950 -3.917 7.311 1.00 90.50 99 TRP A O 1
ATOM 761 N N . ARG A 1 100 ? 3.447 -2.291 6.917 1.00 91.69 100 ARG A N 1
ATOM 762 C CA . ARG A 1 100 ? 3.374 -1.721 8.268 1.00 91.69 100 ARG A CA 1
ATOM 763 C C . ARG A 1 100 ? 1.972 -1.192 8.574 1.00 91.69 100 ARG A C 1
ATOM 765 O O . ARG A 1 100 ? 1.460 -1.456 9.660 1.00 91.69 100 ARG A O 1
ATOM 772 N N . GLY A 1 101 ? 1.360 -0.471 7.634 1.00 89.88 101 GLY A N 1
ATOM 773 C CA . GLY A 1 101 ? -0.008 0.026 7.751 1.00 89.88 101 GLY A CA 1
ATOM 774 C C . GLY A 1 101 ? -1.004 -1.118 7.927 1.00 89.88 101 GLY A C 1
ATOM 775 O O . GLY A 1 101 ? -1.758 -1.125 8.895 1.00 89.88 101 GLY A O 1
ATOM 776 N N . TRP A 1 102 ? -0.916 -2.147 7.083 1.00 90.25 102 TRP A N 1
ATOM 777 C CA . TRP A 1 102 ? -1.755 -3.346 7.158 1.00 90.25 102 TRP A CA 1
ATOM 778 C C . TRP A 1 102 ? -1.652 -4.057 8.519 1.00 90.25 102 TRP A C 1
ATOM 780 O O . TRP A 1 102 ? -2.667 -4.373 9.150 1.00 90.25 102 TRP A O 1
ATOM 790 N N . GLN A 1 103 ? -0.427 -4.260 9.021 1.00 90.12 103 GLN A N 1
ATOM 791 C CA . GLN A 1 103 ? -0.184 -4.874 10.330 1.00 90.12 103 GLN A CA 1
ATOM 792 C C . GLN A 1 103 ? -0.731 -4.021 11.481 1.00 90.12 103 GLN A C 1
ATOM 794 O O . GLN A 1 103 ? -1.335 -4.556 12.417 1.00 90.12 103 GLN A O 1
ATOM 799 N N . ALA A 1 104 ? -0.528 -2.702 11.425 1.00 90.12 104 ALA A N 1
ATOM 800 C CA . ALA A 1 104 ? -1.007 -1.774 12.443 1.00 90.12 104 ALA A CA 1
ATOM 801 C C . ALA A 1 104 ? -2.541 -1.725 12.482 1.00 90.12 104 ALA A C 1
ATOM 803 O O . ALA A 1 104 ? -3.122 -1.808 13.565 1.00 90.12 104 ALA A O 1
ATOM 804 N N . THR A 1 105 ? -3.194 -1.682 11.320 1.00 87.69 105 THR A N 1
ATOM 805 C CA . THR A 1 105 ? -4.654 -1.741 11.202 1.00 87.69 105 THR A CA 1
ATOM 806 C C . THR A 1 105 ? -5.205 -3.052 11.765 1.00 87.69 105 THR A C 1
ATOM 808 O O . THR A 1 105 ? -6.093 -3.035 12.617 1.00 87.69 105 THR A O 1
ATOM 811 N N . THR A 1 106 ? -4.630 -4.193 11.372 1.00 87.69 106 THR A N 1
ATOM 812 C CA . THR A 1 106 ? -5.050 -5.517 11.866 1.00 87.69 106 THR A CA 1
ATOM 813 C C . THR A 1 106 ? -4.882 -5.635 13.383 1.00 87.69 106 THR A C 1
ATOM 815 O O . THR A 1 106 ? -5.788 -6.081 14.086 1.00 87.69 106 THR A O 1
ATOM 818 N N . THR A 1 107 ? -3.750 -5.162 13.915 1.00 89.12 107 THR A N 1
ATOM 819 C CA . THR A 1 107 ? -3.501 -5.115 15.365 1.00 89.12 107 THR A CA 1
ATOM 820 C C . THR A 1 107 ? -4.512 -4.217 16.076 1.00 89.12 107 THR A C 1
ATOM 822 O O . THR A 1 107 ? -4.981 -4.556 17.163 1.00 89.12 107 THR A O 1
ATOM 825 N N . GLY A 1 108 ? -4.865 -3.081 15.468 1.00 86.06 108 GLY A N 1
ATOM 826 C CA . GLY A 1 108 ? -5.905 -2.183 15.957 1.00 86.06 108 GLY A CA 1
ATOM 827 C C . GLY A 1 108 ? -7.251 -2.892 16.083 1.00 86.06 108 GLY A C 1
ATOM 828 O O . GLY A 1 108 ? -7.848 -2.847 17.154 1.00 86.06 108 GLY A O 1
ATOM 829 N N . ILE A 1 109 ? -7.684 -3.616 15.046 1.00 84.00 109 ILE A N 1
ATOM 830 C CA . ILE A 1 109 ? -8.929 -4.406 15.065 1.00 84.00 109 ILE A CA 1
ATOM 831 C C . ILE A 1 109 ? -8.913 -5.454 16.181 1.00 84.00 109 ILE A C 1
ATOM 833 O O . ILE A 1 109 ? -9.841 -5.498 16.987 1.00 84.00 109 ILE A O 1
ATOM 837 N N . MET A 1 110 ? -7.838 -6.237 16.297 1.00 86.12 110 MET A N 1
ATOM 838 C CA . MET A 1 110 ? -7.720 -7.253 17.354 1.00 86.12 110 MET A CA 1
ATOM 839 C C . MET A 1 110 ? -7.768 -6.640 18.761 1.00 86.12 110 MET A C 1
ATOM 841 O O . MET A 1 110 ? -8.379 -7.198 19.673 1.00 86.12 110 MET A O 1
ATOM 845 N N . ARG A 1 111 ? -7.145 -5.469 18.960 1.00 86.94 111 ARG A N 1
ATOM 846 C CA . ARG A 1 111 ? -7.233 -4.735 20.232 1.00 86.94 111 ARG A CA 1
ATOM 847 C C . ARG A 1 111 ? -8.647 -4.240 20.500 1.00 86.94 111 ARG A C 1
ATOM 849 O O . ARG A 1 111 ? -9.098 -4.343 21.638 1.00 86.94 111 ARG A O 1
ATOM 856 N N . MET A 1 112 ? -9.341 -3.741 19.476 1.00 82.56 112 MET A N 1
ATOM 857 C CA . MET A 1 112 ? -10.727 -3.299 19.607 1.00 82.56 112 MET A CA 1
ATOM 858 C C . MET A 1 112 ? -11.631 -4.442 20.089 1.00 82.56 112 MET A C 1
ATOM 860 O O . MET A 1 112 ? -12.364 -4.279 21.065 1.00 82.56 112 MET A O 1
ATOM 864 N N . GLU A 1 113 ? -11.515 -5.623 19.479 1.00 83.19 113 GLU A N 1
ATOM 865 C CA . GLU A 1 113 ? -12.238 -6.826 19.909 1.00 83.19 113 GLU A CA 1
ATOM 866 C C . GLU A 1 113 ? -11.885 -7.219 21.353 1.00 83.19 113 GLU A C 1
ATOM 868 O O . GLU A 1 113 ? -12.768 -7.480 22.174 1.00 83.19 113 GLU A O 1
ATOM 873 N N . TRP A 1 114 ? -10.599 -7.203 21.707 1.00 87.06 114 TRP A N 1
ATOM 874 C CA . TRP A 1 114 ? -10.151 -7.561 23.052 1.00 87.06 114 TRP A CA 1
ATOM 875 C C . TRP A 1 114 ? -10.694 -6.627 24.140 1.00 87.06 114 TRP A C 1
ATOM 877 O O . TRP A 1 114 ? -11.165 -7.098 25.181 1.00 87.06 114 TRP A O 1
ATOM 887 N N . PHE A 1 115 ? -10.652 -5.310 23.916 1.00 82.94 115 PHE A N 1
ATOM 888 C CA . PHE A 1 115 ? -11.221 -4.335 24.850 1.00 82.94 115 PHE A CA 1
ATOM 889 C C . PHE A 1 115 ? -12.733 -4.481 24.956 1.00 82.94 115 PHE A C 1
ATOM 891 O O . PHE A 1 115 ? -13.272 -4.448 26.063 1.00 82.94 115 PHE A O 1
ATOM 898 N N . HIS A 1 116 ? -13.408 -4.736 23.838 1.00 81.50 116 HIS A N 1
ATOM 899 C CA . HIS A 1 116 ? -14.836 -5.009 23.843 1.00 81.50 116 HIS A CA 1
ATOM 900 C C . HIS A 1 116 ? -15.189 -6.232 24.715 1.00 81.50 116 HIS A C 1
ATOM 902 O O . HIS A 1 116 ? -16.044 -6.142 25.596 1.00 81.50 116 HIS A O 1
ATOM 908 N N . GLN A 1 117 ? -14.456 -7.340 24.575 1.00 85.19 117 GLN A N 1
ATOM 909 C CA . GLN A 1 117 ? -14.633 -8.542 25.405 1.00 85.19 117 GLN A CA 1
ATOM 910 C C . GLN A 1 117 ? -14.347 -8.308 26.898 1.00 85.19 117 GLN A C 1
ATOM 912 O O . GLN A 1 117 ? -14.886 -8.998 27.766 1.00 85.19 117 GLN A O 1
ATOM 917 N N . LYS A 1 118 ? -13.465 -7.364 27.238 1.00 84.31 118 LYS A N 1
ATOM 918 C CA . LYS A 1 118 ? -13.234 -6.975 28.638 1.00 84.31 118 LYS A CA 1
ATOM 919 C C . LYS A 1 118 ? -14.395 -6.169 29.209 1.00 84.31 118 LYS A C 1
ATOM 921 O O . LYS A 1 118 ? -14.790 -6.413 30.344 1.00 84.31 118 LYS A O 1
ATOM 926 N N . VAL A 1 119 ? -14.950 -5.261 28.415 1.00 81.25 119 VAL A N 1
ATOM 927 C CA . VAL A 1 119 ? -16.122 -4.470 28.790 1.00 81.25 119 VAL A CA 1
ATOM 928 C C . VAL A 1 119 ? -17.337 -5.373 29.038 1.00 81.25 119 VAL A C 1
ATOM 930 O O . VAL A 1 119 ? -18.010 -5.212 30.052 1.00 81.25 119 VAL A O 1
ATOM 933 N N . LEU A 1 120 ? -17.574 -6.370 28.175 1.00 82.06 120 LEU A N 1
ATOM 934 C CA . LEU A 1 120 ? -18.645 -7.355 28.379 1.00 82.06 120 LEU A CA 1
ATOM 935 C C . LEU A 1 120 ? -18.462 -8.166 29.670 1.00 82.06 120 LEU A C 1
ATOM 937 O O . LEU A 1 120 ? -19.424 -8.383 30.399 1.00 82.06 120 LEU A O 1
ATOM 941 N N . ARG A 1 121 ? -17.228 -8.574 29.987 1.00 84.81 121 ARG A N 1
ATOM 942 C CA . ARG A 1 121 ? -16.932 -9.276 31.246 1.00 84.81 121 ARG A CA 1
ATOM 943 C C . ARG A 1 121 ? -17.167 -8.406 32.477 1.00 84.81 121 ARG A C 1
ATOM 945 O O . ARG A 1 121 ? -17.734 -8.896 33.443 1.00 84.81 121 ARG A O 1
ATOM 952 N N . ALA A 1 122 ? -16.779 -7.131 32.436 1.00 80.12 122 ALA A N 1
ATOM 953 C CA . ALA A 1 122 ? -17.030 -6.206 33.541 1.00 80.12 122 ALA A CA 1
ATOM 954 C C . ALA A 1 122 ? -18.537 -6.018 33.799 1.00 80.12 122 ALA A C 1
ATOM 956 O O . ALA A 1 122 ? -18.967 -5.960 34.949 1.00 80.12 122 ALA A O 1
ATOM 957 N N . LEU A 1 123 ? -19.343 -5.978 32.735 1.00 78.31 123 LEU A N 1
ATOM 958 C CA . LEU A 1 123 ? -20.802 -5.923 32.829 1.00 78.31 123 LEU A CA 1
ATOM 959 C C . LEU A 1 123 ? -21.416 -7.197 33.430 1.00 78.31 123 LEU A C 1
ATOM 961 O O . LEU A 1 123 ? -22.280 -7.095 34.298 1.00 78.31 123 LEU A O 1
ATOM 965 N N . ASP A 1 124 ? -20.954 -8.376 33.010 1.00 82.81 124 ASP A N 1
ATOM 966 C CA . ASP A 1 124 ? -21.399 -9.674 33.546 1.00 82.81 124 ASP A CA 1
ATOM 967 C C . ASP A 1 124 ? -21.009 -9.855 35.028 1.00 82.81 124 ASP A C 1
ATOM 969 O O . ASP A 1 124 ? -21.797 -10.332 35.845 1.00 82.81 124 ASP A O 1
ATOM 973 N N . GLU A 1 125 ? -19.809 -9.416 35.417 1.00 80.38 125 GLU A N 1
ATOM 974 C CA . GLU A 1 125 ? -19.389 -9.385 36.824 1.00 80.38 125 GLU A CA 1
ATOM 975 C C . GLU A 1 125 ? -20.277 -8.455 37.659 1.00 80.38 125 GLU A C 1
ATOM 977 O O . GLU A 1 125 ? -20.653 -8.799 38.781 1.00 80.38 125 GLU A O 1
ATOM 982 N N . MET A 1 126 ? -20.650 -7.303 37.099 1.00 74.44 126 MET A N 1
ATOM 983 C CA . MET A 1 126 ? -21.536 -6.347 37.754 1.00 74.44 126 MET A CA 1
ATOM 984 C C . MET A 1 126 ? -22.946 -6.918 37.936 1.00 74.44 126 MET A C 1
ATOM 986 O O . MET A 1 126 ? -23.511 -6.766 39.013 1.00 74.44 126 MET A O 1
ATOM 990 N N . GLU A 1 127 ? -23.490 -7.627 36.942 1.00 76.00 127 GLU A N 1
ATOM 991 C CA . GLU A 1 127 ? -24.771 -8.345 37.041 1.00 76.00 127 GLU A CA 1
ATOM 992 C C . GLU A 1 127 ? -24.775 -9.369 38.181 1.00 76.00 127 GLU A C 1
ATOM 994 O O . GLU A 1 127 ? -25.655 -9.332 39.041 1.00 76.00 127 GLU A O 1
ATOM 999 N N . LYS A 1 128 ? -23.739 -10.209 38.253 1.00 78.06 128 LYS A N 1
ATOM 1000 C CA . LYS A 1 128 ? -23.582 -11.215 39.318 1.00 78.06 128 LYS A CA 1
ATOM 1001 C C . LYS A 1 128 ? -23.442 -10.616 40.713 1.00 78.06 128 LYS A C 1
ATOM 1003 O O . LYS A 1 128 ? -23.718 -11.298 41.701 1.00 78.06 128 LYS A O 1
ATOM 1008 N N . ASP A 1 129 ? -22.925 -9.395 40.811 1.00 72.00 129 ASP A N 1
ATOM 1009 C CA . ASP A 1 129 ? -22.835 -8.672 42.075 1.00 72.00 129 ASP A CA 1
ATOM 1010 C C . ASP A 1 129 ? -24.176 -8.004 42.431 1.00 72.00 129 ASP A C 1
ATOM 1012 O O . ASP A 1 129 ? -24.563 -8.064 43.594 1.00 72.00 129 ASP A O 1
ATOM 1016 N N . VAL A 1 130 ? -24.929 -7.471 41.457 1.00 69.88 130 VAL A N 1
ATOM 1017 C CA . VAL A 1 130 ? -26.283 -6.912 41.670 1.00 69.88 130 VAL A CA 1
ATOM 1018 C C . VAL A 1 130 ? -27.258 -7.974 42.183 1.00 69.88 130 VAL A C 1
ATOM 1020 O O . VAL A 1 130 ? -28.006 -7.708 43.115 1.00 69.88 130 VAL A O 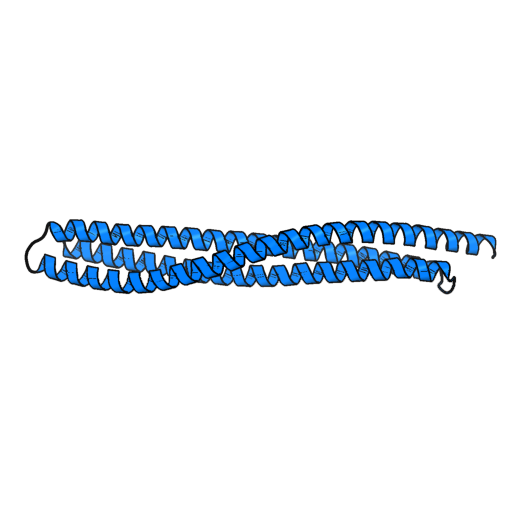1
ATOM 1023 N N . GLU A 1 131 ? -27.236 -9.187 41.621 1.00 69.12 131 GLU A N 1
ATOM 1024 C CA . GLU A 1 131 ? -28.143 -10.286 42.007 1.00 69.12 131 GLU A CA 1
ATOM 1025 C C . GLU A 1 131 ? -27.988 -10.747 43.468 1.00 69.12 131 GLU A C 1
ATOM 1027 O O . GLU A 1 131 ? -28.850 -11.451 43.996 1.00 69.12 131 GLU A O 1
ATOM 1032 N N . LYS A 1 132 ? -26.886 -10.379 44.132 1.00 69.56 132 LYS A N 1
ATOM 1033 C CA . LYS A 1 132 ? -26.614 -10.731 45.535 1.00 69.56 132 LYS A CA 1
ATOM 1034 C C . LYS A 1 132 ? -27.118 -9.684 46.521 1.00 69.56 132 LYS A C 1
ATOM 1036 O O . LYS A 1 132 ? -27.073 -9.934 47.727 1.00 69.56 132 LYS A O 1
ATOM 1041 N N . GLU A 1 133 ? -27.563 -8.532 46.033 1.00 64.81 133 GLU A N 1
ATOM 1042 C CA . GLU A 1 133 ? -27.979 -7.402 46.857 1.00 64.81 133 GLU A CA 1
ATOM 1043 C C . GLU A 1 133 ? -29.477 -7.157 46.732 1.00 64.81 133 GLU A C 1
ATOM 1045 O O . GLU A 1 133 ? -30.079 -7.434 45.701 1.00 64.81 133 GLU A O 1
ATOM 1050 N N . GLY A 1 134 ? -30.095 -6.671 47.809 1.00 65.69 134 GLY A N 1
ATOM 1051 C CA . GLY A 1 134 ? -31.527 -6.390 47.851 1.00 65.69 134 GLY A CA 1
ATOM 1052 C C . GLY A 1 134 ? -31.804 -4.946 48.251 1.00 65.69 134 GLY A C 1
ATOM 1053 O O . GLY A 1 134 ? -31.072 -4.353 49.043 1.00 65.69 134 GLY A O 1
ATOM 1054 N N . GLY A 1 135 ? -32.898 -4.383 47.741 1.00 72.25 135 GLY A N 1
ATOM 1055 C CA . GLY A 1 135 ? -33.366 -3.042 48.109 1.00 72.25 135 GLY A CA 1
ATOM 1056 C C . GLY A 1 135 ? -32.745 -1.923 47.264 1.00 72.25 135 GLY A C 1
ATOM 1057 O O . GLY A 1 135 ? -32.556 -2.074 46.063 1.00 72.25 135 GLY A O 1
ATOM 1058 N N . GLN A 1 136 ? -32.453 -0.771 47.877 1.00 68.38 136 GLN A N 1
ATOM 1059 C CA . GLN A 1 136 ? -32.022 0.449 47.167 1.00 68.38 136 GLN A CA 1
ATOM 1060 C C . GLN A 1 136 ? -30.669 0.298 46.441 1.00 68.38 136 GLN A C 1
ATOM 1062 O O . GLN A 1 136 ? -30.416 0.963 45.436 1.00 68.38 136 GLN A O 1
ATOM 1067 N N . GLU A 1 137 ? -29.778 -0.557 46.951 1.00 69.00 137 GLU A N 1
ATOM 1068 C CA . GLU A 1 137 ? -28.466 -0.821 46.342 1.00 69.00 137 GLU A CA 1
ATOM 1069 C C . GLU A 1 137 ? -28.598 -1.625 45.040 1.00 69.00 137 GLU A C 1
ATOM 1071 O O . GLU A 1 137 ? -27.886 -1.343 44.076 1.00 69.00 137 GLU A O 1
ATOM 1076 N N . GLU A 1 138 ? -29.581 -2.527 44.965 1.00 73.88 138 GLU A N 1
ATOM 1077 C CA . GLU A 1 138 ? -29.926 -3.279 43.754 1.00 73.88 138 GLU A CA 1
ATOM 1078 C C . GLU A 1 138 ? -30.441 -2.344 42.643 1.00 73.88 138 GLU A C 1
ATOM 1080 O O . GLU A 1 138 ? -30.027 -2.450 41.487 1.00 73.88 138 GLU A O 1
ATOM 1085 N N . GLU A 1 139 ? -31.310 -1.389 42.989 1.00 77.31 139 GLU A N 1
ATOM 1086 C CA . GLU A 1 139 ? -31.875 -0.412 42.047 1.00 77.31 139 GLU A CA 1
ATOM 1087 C C . GLU A 1 139 ? -30.792 0.526 41.485 1.00 77.31 139 GLU A C 1
ATOM 1089 O O . GLU A 1 139 ? -30.641 0.648 40.267 1.00 77.31 139 GLU A O 1
ATOM 1094 N N . ASN A 1 140 ? -29.945 1.090 42.355 1.00 72.44 140 ASN A N 1
ATOM 1095 C CA . ASN A 1 140 ? -28.824 1.938 41.936 1.00 72.44 140 ASN A CA 1
ATOM 1096 C C . ASN A 1 140 ? -27.827 1.181 41.041 1.00 72.44 140 ASN A C 1
ATOM 1098 O O . ASN A 1 140 ? -27.302 1.733 40.070 1.00 72.44 140 ASN A O 1
ATOM 1102 N N . ALA A 1 141 ? -27.554 -0.089 41.349 1.00 72.50 141 ALA A N 1
ATOM 1103 C CA . ALA A 1 141 ? -26.654 -0.911 40.552 1.00 72.50 141 ALA A CA 1
ATOM 1104 C C . ALA A 1 141 ? -27.242 -1.240 39.165 1.00 72.50 141 ALA A C 1
ATOM 1106 O O . ALA A 1 141 ? -26.516 -1.192 38.165 1.00 72.50 141 ALA A O 1
ATOM 1107 N N . LYS A 1 142 ? -28.559 -1.491 39.079 1.00 78.50 142 LYS A N 1
ATOM 1108 C CA . LYS A 1 142 ? -29.286 -1.667 37.807 1.00 78.50 142 LYS A CA 1
ATOM 1109 C C . LYS A 1 142 ? -29.251 -0.413 36.937 1.00 78.50 142 LYS A C 1
ATOM 1111 O O . LYS A 1 142 ? -29.066 -0.536 35.723 1.00 78.50 142 LYS A O 1
ATOM 1116 N N . ASP A 1 143 ? -29.368 0.772 37.528 1.00 81.44 143 ASP A N 1
ATOM 1117 C CA . ASP A 1 143 ? -29.309 2.040 36.793 1.00 81.44 143 ASP A CA 1
ATOM 1118 C C . ASP A 1 143 ? -27.921 2.307 36.203 1.00 81.44 143 ASP A C 1
ATOM 1120 O O . ASP A 1 143 ? -27.800 2.615 35.010 1.00 81.44 143 ASP A O 1
ATOM 1124 N N . VAL A 1 144 ? -26.861 2.127 37.002 1.00 78.38 144 VAL A N 1
ATOM 1125 C CA . VAL A 1 144 ? -25.473 2.280 36.532 1.00 78.38 144 VAL A CA 1
ATOM 1126 C C . VAL A 1 144 ? -25.181 1.278 35.418 1.00 78.38 144 VAL A C 1
ATOM 1128 O O . VAL A 1 144 ? -24.643 1.658 34.376 1.00 78.38 144 VAL A O 1
ATOM 1131 N N . ARG A 1 145 ? -25.597 0.017 35.580 1.00 78.62 145 ARG A N 1
ATOM 1132 C CA . ARG A 1 145 ? -25.444 -1.007 34.542 1.00 78.62 145 ARG A CA 1
ATOM 1133 C C . ARG A 1 145 ? -26.180 -0.611 33.265 1.00 78.62 145 ARG A C 1
ATOM 1135 O O . ARG A 1 145 ? -25.584 -0.618 32.195 1.00 78.62 145 ARG A O 1
ATOM 1142 N N . SER A 1 146 ? -27.442 -0.205 33.374 1.00 82.06 146 SER A N 1
ATOM 1143 C CA . SER A 1 146 ? -28.266 0.193 32.225 1.00 82.06 146 SER A CA 1
ATOM 1144 C C . SER A 1 146 ? -27.708 1.416 31.489 1.00 82.06 146 SER A C 1
ATOM 1146 O O . SER A 1 146 ? -27.917 1.574 30.281 1.00 82.06 146 SER A O 1
ATOM 1148 N N . ALA A 1 147 ? -27.018 2.318 32.191 1.00 82.38 147 ALA A N 1
ATOM 1149 C CA . ALA A 1 147 ? -26.289 3.420 31.570 1.00 82.38 147 ALA A CA 1
ATOM 1150 C C . ALA A 1 147 ? -25.067 2.910 30.787 1.00 82.38 147 ALA A C 1
ATOM 1152 O O . ALA A 1 147 ? -24.924 3.236 29.605 1.00 82.38 147 ALA A O 1
ATOM 1153 N N . ILE A 1 148 ? -24.250 2.051 31.405 1.00 79.50 148 ILE A N 1
ATOM 1154 C CA . ILE A 1 148 ? -23.065 1.458 30.771 1.00 79.50 148 ILE A CA 1
ATOM 1155 C C . ILE A 1 148 ? -23.460 0.606 29.551 1.00 79.50 148 ILE A C 1
ATOM 1157 O O . ILE A 1 148 ? -22.856 0.759 28.489 1.00 79.50 148 ILE A O 1
ATOM 1161 N N . ASP A 1 149 ? -24.502 -0.223 29.654 1.00 80.06 149 ASP A N 1
ATOM 1162 C CA . ASP A 1 149 ? -25.013 -1.065 28.562 1.00 80.06 149 ASP A CA 1
ATOM 1163 C C . ASP A 1 149 ? -25.485 -0.235 27.366 1.00 80.06 149 ASP A C 1
ATOM 1165 O O . ASP A 1 149 ? -25.143 -0.534 26.219 1.00 80.06 149 ASP A O 1
ATOM 1169 N N . ARG A 1 150 ? -26.235 0.849 27.607 1.00 84.31 150 ARG A N 1
ATOM 1170 C CA . ARG A 1 150 ? -26.693 1.741 26.527 1.00 84.31 150 ARG A CA 1
ATOM 1171 C C . ARG A 1 150 ? -25.531 2.392 25.791 1.00 84.31 150 ARG A C 1
ATOM 1173 O O . ARG A 1 150 ? -25.574 2.520 24.566 1.00 84.31 150 ARG A O 1
ATOM 1180 N N . GLU A 1 151 ? -24.512 2.827 26.517 1.00 77.56 151 GLU A N 1
ATOM 1181 C CA . GLU A 1 151 ? -23.323 3.426 25.916 1.00 77.56 151 GLU A CA 1
ATOM 1182 C C . GLU A 1 151 ? -22.476 2.387 25.175 1.00 77.56 151 GLU A C 1
ATOM 1184 O O . GLU A 1 151 ? -22.026 2.651 24.060 1.00 77.56 151 GLU A O 1
ATOM 1189 N N . ASN A 1 152 ? -22.325 1.185 25.734 1.00 78.56 152 ASN A N 1
ATOM 1190 C CA . ASN A 1 152 ? -21.600 0.090 25.094 1.00 78.56 152 ASN A CA 1
ATOM 1191 C C . ASN A 1 152 ? -22.287 -0.404 23.831 1.00 78.56 152 ASN A C 1
ATOM 1193 O O . ASN A 1 152 ? -21.600 -0.689 22.856 1.00 78.56 152 ASN A O 1
ATOM 1197 N N . LYS A 1 153 ? -23.621 -0.455 23.803 1.00 81.94 153 LYS A N 1
ATOM 1198 C CA . LYS A 1 153 ? -24.367 -0.822 22.596 1.00 81.94 153 LYS A CA 1
ATOM 1199 C C . LYS A 1 153 ? -24.090 0.151 21.446 1.00 81.94 153 LYS A C 1
ATOM 1201 O O . LYS A 1 153 ? -23.791 -0.285 20.341 1.00 81.94 153 LYS A O 1
ATOM 1206 N N . LYS A 1 154 ? -24.093 1.461 21.718 1.00 80.06 154 LYS A N 1
ATOM 1207 C CA . LYS A 1 154 ? -23.737 2.485 20.714 1.00 80.06 154 LYS A CA 1
ATOM 1208 C C . LYS A 1 154 ? -22.294 2.347 20.229 1.00 80.06 154 LYS A C 1
ATOM 1210 O O . LYS A 1 154 ? -21.997 2.617 19.069 1.00 80.06 154 LYS A O 1
ATOM 1215 N N . LEU A 1 155 ? -21.389 1.982 21.132 1.00 76.62 155 LEU A N 1
ATOM 1216 C CA . LEU A 1 155 ? -19.982 1.775 20.816 1.00 76.62 155 LEU A CA 1
ATOM 1217 C C . LEU A 1 155 ? -19.779 0.503 19.976 1.00 76.62 155 LEU A C 1
ATOM 1219 O O . LEU A 1 155 ? -19.007 0.530 19.026 1.00 76.62 155 LEU A O 1
ATOM 1223 N N . LEU A 1 156 ? -20.510 -0.572 20.291 1.00 77.50 156 LEU A N 1
ATOM 1224 C CA . LEU A 1 156 ? -20.518 -1.837 19.554 1.00 77.50 156 LEU A CA 1
ATOM 1225 C C . LEU A 1 156 ? -20.996 -1.635 18.118 1.00 77.50 156 LEU A C 1
ATOM 1227 O O . LEU A 1 156 ? -20.338 -2.097 17.196 1.00 77.50 156 LEU A O 1
ATOM 1231 N N . GLU A 1 157 ? -22.112 -0.930 17.924 1.00 81.69 157 GLU A N 1
ATOM 1232 C CA . GLU A 1 157 ? -22.647 -0.649 16.587 1.00 81.69 157 GLU A CA 1
ATOM 1233 C C . GLU A 1 157 ? -21.592 0.049 15.711 1.00 81.69 157 GLU A C 1
ATOM 1235 O O . GLU A 1 157 ? -21.333 -0.383 14.589 1.00 81.69 157 GLU A O 1
ATOM 1240 N N . LYS A 1 158 ? -20.889 1.046 16.265 1.00 78.00 158 LYS A N 1
ATOM 1241 C CA . LYS A 1 158 ? -19.771 1.721 15.581 1.00 78.00 158 LYS A CA 1
ATOM 1242 C C . LYS A 1 158 ? -18.561 0.813 15.356 1.00 78.00 158 LYS A C 1
ATOM 1244 O O . LYS A 1 158 ? -17.867 0.953 14.352 1.00 78.00 158 LYS A O 1
ATOM 1249 N N . LEU A 1 159 ? -18.271 -0.074 16.307 1.00 78.31 159 LEU A N 1
ATOM 1250 C CA . LEU A 1 159 ? -17.141 -0.995 16.235 1.00 78.31 159 LEU A CA 1
ATOM 1251 C C . LEU A 1 159 ? -17.348 -2.019 15.127 1.00 78.31 159 LEU A C 1
ATOM 1253 O O . LEU A 1 159 ? -16.432 -2.218 14.340 1.00 78.31 159 LEU A O 1
ATOM 1257 N N . VAL A 1 160 ? -18.537 -2.618 15.043 1.00 80.25 160 VAL A N 1
ATOM 1258 C CA . VAL A 1 160 ? -18.897 -3.569 13.983 1.00 80.25 160 VAL A CA 1
ATOM 1259 C C . VAL A 1 160 ? -18.828 -2.885 12.623 1.00 80.25 160 VAL A C 1
ATOM 1261 O O . VAL A 1 160 ? -18.127 -3.370 11.743 1.00 80.25 160 VAL A O 1
ATOM 1264 N N . GLU A 1 161 ? -19.446 -1.709 12.475 1.00 81.00 161 GLU A N 1
ATOM 1265 C CA . GLU A 1 161 ? -19.419 -0.960 11.212 1.00 81.00 161 GLU A CA 1
ATOM 1266 C C . GLU A 1 161 ? -17.985 -0.688 10.731 1.00 81.00 161 GLU A C 1
ATOM 1268 O O . GLU A 1 161 ? -17.658 -0.865 9.554 1.00 81.00 161 GLU A O 1
ATOM 1273 N N . VAL A 1 162 ? -17.097 -0.280 11.640 1.00 76.38 162 VAL A N 1
ATOM 1274 C CA . VAL A 1 162 ? -15.708 0.004 11.274 1.00 76.38 162 VAL A CA 1
ATOM 1275 C C . VAL A 1 162 ? -14.865 -1.246 11.124 1.00 76.38 162 VAL A C 1
ATOM 1277 O O . VAL A 1 162 ? -14.019 -1.258 10.233 1.00 76.38 162 VAL A O 1
ATOM 1280 N N . ALA A 1 163 ? -15.078 -2.288 11.921 1.00 79.56 163 ALA A N 1
ATOM 1281 C CA . ALA A 1 163 ? -14.404 -3.566 11.735 1.00 79.56 163 ALA A CA 1
ATOM 1282 C C . ALA A 1 163 ? -14.730 -4.138 10.350 1.00 79.56 163 ALA A C 1
ATOM 1284 O O . ALA A 1 163 ? -13.800 -4.415 9.598 1.00 79.56 163 ALA A O 1
ATOM 1285 N N . ASP A 1 164 ? -16.008 -4.173 9.964 1.00 82.75 164 ASP A N 1
ATOM 1286 C CA . ASP A 1 164 ? -16.456 -4.653 8.651 1.00 82.75 164 ASP A CA 1
ATOM 1287 C C . ASP A 1 164 ? -15.879 -3.800 7.512 1.00 82.75 164 ASP A C 1
ATOM 1289 O O . ASP A 1 164 ? -15.352 -4.311 6.517 1.00 82.75 164 ASP A O 1
ATOM 1293 N N . CYS A 1 165 ? -15.938 -2.470 7.654 1.00 83.44 165 CYS A N 1
ATOM 1294 C CA . CYS A 1 165 ? -15.398 -1.558 6.650 1.00 83.44 165 CYS A CA 1
ATOM 1295 C C . CYS A 1 165 ? -13.878 -1.721 6.498 1.00 83.44 165 CYS A C 1
ATOM 1297 O O . CYS A 1 165 ? -13.368 -1.792 5.378 1.00 83.44 165 CYS A O 1
ATOM 1299 N N . THR A 1 166 ? -13.162 -1.820 7.617 1.00 83.75 166 THR A N 1
ATOM 1300 C CA . THR A 1 166 ? -11.704 -1.950 7.635 1.00 83.75 166 THR A CA 1
ATOM 1301 C C . THR A 1 166 ? -11.265 -3.323 7.141 1.00 83.75 166 THR A C 1
ATOM 1303 O O . THR A 1 166 ? -10.323 -3.403 6.360 1.00 83.75 166 THR A O 1
ATOM 1306 N N . GLU A 1 167 ? -11.960 -4.399 7.516 1.00 85.19 167 GLU A N 1
ATOM 1307 C CA . GLU A 1 167 ? -11.698 -5.744 7.002 1.00 85.19 167 GLU A CA 1
ATOM 1308 C C . GLU A 1 167 ? -11.824 -5.773 5.477 1.00 85.19 167 GLU A C 1
ATOM 1310 O O . GLU A 1 167 ? -10.936 -6.282 4.789 1.00 85.19 167 GLU A O 1
ATOM 1315 N N . ARG A 1 168 ? -12.892 -5.180 4.934 1.00 88.62 168 ARG A N 1
ATOM 1316 C CA . ARG A 1 168 ? -13.081 -5.075 3.485 1.00 88.62 168 ARG A CA 1
ATOM 1317 C C . ARG A 1 168 ? -11.923 -4.332 2.816 1.00 88.62 168 ARG A C 1
ATOM 1319 O O . ARG A 1 168 ? -11.386 -4.844 1.837 1.00 88.62 168 ARG A O 1
ATOM 1326 N N . ILE A 1 169 ? -11.509 -3.187 3.366 1.00 87.94 169 ILE A N 1
ATOM 1327 C CA . ILE A 1 169 ? -10.367 -2.412 2.850 1.00 87.94 169 ILE A CA 1
ATOM 1328 C C . ILE A 1 169 ? -9.075 -3.238 2.908 1.00 87.94 169 ILE A C 1
ATOM 1330 O O . ILE A 1 169 ? -8.315 -3.248 1.947 1.00 87.94 169 ILE A O 1
ATOM 1334 N N . LEU A 1 170 ? -8.825 -3.962 4.002 1.00 87.19 170 LEU A N 1
ATOM 1335 C CA . LEU A 1 170 ? -7.630 -4.800 4.150 1.00 87.19 170 LEU A CA 1
ATOM 1336 C C . LEU A 1 170 ? -7.608 -5.964 3.155 1.00 87.19 170 LEU A C 1
ATOM 1338 O O . LEU A 1 170 ? -6.543 -6.300 2.638 1.00 87.19 170 LEU A O 1
ATOM 1342 N N . ARG A 1 171 ? -8.762 -6.583 2.884 1.00 88.81 171 ARG A N 1
ATOM 1343 C CA . ARG A 1 171 ? -8.891 -7.654 1.885 1.00 88.81 171 ARG A CA 1
ATOM 1344 C C . ARG A 1 171 ? -8.673 -7.133 0.468 1.00 88.81 171 ARG A C 1
ATOM 1346 O O . ARG A 1 171 ? -7.990 -7.787 -0.315 1.00 88.81 171 ARG A O 1
ATOM 1353 N N . GLU A 1 172 ? -9.240 -5.975 0.148 1.00 89.19 172 GLU A N 1
ATOM 1354 C CA . GLU A 1 172 ? -9.056 -5.318 -1.147 1.00 89.19 172 GLU A CA 1
ATOM 1355 C C . GLU A 1 172 ? -7.595 -4.904 -1.351 1.00 89.19 172 GLU A C 1
ATOM 1357 O O . GLU A 1 172 ? -6.994 -5.276 -2.356 1.00 89.19 172 GLU A O 1
ATOM 1362 N N . ALA A 1 173 ? -6.980 -4.277 -0.345 1.00 86.81 173 ALA A N 1
ATOM 1363 C CA . ALA A 1 173 ? -5.563 -3.930 -0.362 1.00 86.81 173 ALA A CA 1
ATOM 1364 C C . ALA A 1 173 ? -4.664 -5.162 -0.540 1.00 86.81 173 ALA A C 1
ATOM 1366 O O . ALA A 1 173 ? -3.713 -5.115 -1.311 1.00 86.81 173 ALA A O 1
ATOM 1367 N N . LEU A 1 174 ? -4.971 -6.287 0.119 1.00 87.44 174 LEU A N 1
ATOM 1368 C CA . LEU A 1 174 ? -4.206 -7.526 -0.053 1.00 87.44 174 LEU A CA 1
ATOM 1369 C C . LEU A 1 174 ? -4.271 -8.040 -1.497 1.00 87.44 174 LEU A C 1
ATOM 1371 O O . LEU A 1 174 ? -3.248 -8.419 -2.061 1.00 87.44 174 LEU A O 1
ATOM 1375 N N . LYS A 1 175 ? -5.462 -8.022 -2.101 1.00 90.81 175 LYS A N 1
ATOM 1376 C CA . LYS A 1 175 ? -5.639 -8.420 -3.498 1.00 90.81 175 LYS A CA 1
ATOM 1377 C C . LYS A 1 175 ? -4.862 -7.498 -4.440 1.00 90.81 175 LYS A C 1
ATOM 1379 O O . LYS A 1 175 ? -4.140 -7.982 -5.304 1.00 90.81 175 LYS A O 1
ATOM 1384 N N . GLU A 1 176 ? -4.985 -6.187 -4.255 1.00 88.44 176 GLU A N 1
ATOM 1385 C CA . GLU A 1 176 ? -4.260 -5.207 -5.066 1.00 88.44 176 GLU A CA 1
ATOM 1386 C C . GLU A 1 176 ? -2.740 -5.350 -4.917 1.00 88.44 176 GLU A C 1
ATOM 1388 O O . GLU A 1 176 ? -2.022 -5.231 -5.904 1.00 88.44 176 GLU A O 1
ATOM 1393 N N . LEU A 1 177 ? -2.237 -5.672 -3.722 1.00 87.50 177 LEU A N 1
ATOM 1394 C CA . LEU A 1 177 ? -0.819 -5.961 -3.495 1.00 87.50 177 LEU A CA 1
ATOM 1395 C C . LEU A 1 177 ?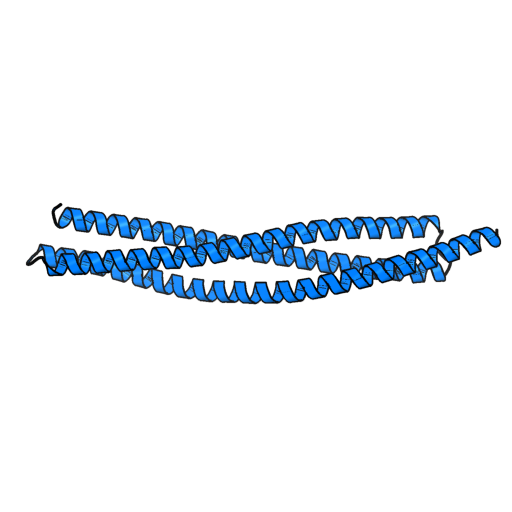 -0.333 -7.203 -4.249 1.00 87.50 177 LEU A C 1
ATOM 1397 O O . LEU A 1 177 ? 0.775 -7.190 -4.791 1.00 87.50 177 LEU A O 1
ATOM 1401 N N . ASP A 1 178 ? -1.136 -8.266 -4.286 1.00 90.19 178 ASP A N 1
ATOM 1402 C CA . ASP A 1 178 ? -0.807 -9.475 -5.043 1.00 90.19 178 ASP A CA 1
ATOM 1403 C C . ASP A 1 178 ? -0.780 -9.192 -6.553 1.00 90.19 178 ASP A C 1
ATOM 1405 O O . ASP A 1 178 ? 0.195 -9.542 -7.229 1.00 90.19 178 ASP A O 1
ATOM 1409 N N . ASP A 1 179 ? -1.792 -8.488 -7.070 1.00 92.25 179 ASP A N 1
ATOM 1410 C CA . ASP A 1 179 ? -1.854 -8.063 -8.473 1.00 92.25 179 ASP A CA 1
ATOM 1411 C C . ASP A 1 179 ? -0.658 -7.158 -8.825 1.00 92.25 179 ASP A C 1
ATOM 1413 O O . ASP A 1 179 ? 0.023 -7.358 -9.839 1.00 92.25 179 ASP A O 1
ATOM 1417 N N . HIS A 1 180 ? -0.333 -6.212 -7.941 1.00 91.75 180 HIS A N 1
ATOM 1418 C CA . HIS A 1 180 ? 0.798 -5.305 -8.090 1.00 91.75 180 HIS A CA 1
ATOM 1419 C C . HIS A 1 180 ? 2.138 -6.053 -8.095 1.00 91.75 180 HIS A C 1
ATOM 1421 O O . HIS A 1 180 ? 3.004 -5.769 -8.923 1.00 91.75 180 HIS A O 1
ATOM 1427 N N . LYS A 1 181 ? 2.318 -7.060 -7.231 1.00 92.19 181 LYS A N 1
ATOM 1428 C CA . LYS A 1 181 ? 3.528 -7.897 -7.198 1.00 92.19 181 LYS A CA 1
ATOM 1429 C C . LYS A 1 181 ? 3.724 -8.673 -8.502 1.00 92.19 181 LYS A C 1
ATOM 1431 O O . LYS A 1 181 ? 4.851 -8.775 -8.994 1.00 92.19 181 LYS A O 1
ATOM 1436 N N . ILE A 1 182 ? 2.644 -9.210 -9.070 1.00 94.88 182 ILE A N 1
ATOM 1437 C CA . ILE A 1 182 ? 2.678 -9.898 -10.368 1.00 94.88 182 ILE A CA 1
ATOM 1438 C C . ILE A 1 182 ? 3.078 -8.911 -11.471 1.00 94.88 182 ILE A C 1
ATOM 1440 O O . ILE A 1 182 ? 3.989 -9.201 -12.254 1.00 94.88 182 ILE A O 1
ATOM 1444 N N . ALA A 1 183 ? 2.444 -7.736 -11.507 1.00 95.19 183 ALA A N 1
ATOM 1445 C CA . ALA A 1 183 ? 2.747 -6.694 -12.483 1.00 95.19 183 ALA A CA 1
ATOM 1446 C C . ALA A 1 183 ? 4.200 -6.206 -12.369 1.00 95.19 183 ALA A C 1
ATOM 1448 O O . ALA A 1 183 ? 4.894 -6.082 -13.379 1.00 95.19 183 ALA A O 1
ATOM 1449 N N . TRP A 1 184 ? 4.693 -6.003 -11.147 1.00 95.50 184 TRP A N 1
ATOM 1450 C CA . TRP A 1 184 ? 6.071 -5.597 -10.888 1.00 95.50 184 TRP A CA 1
ATOM 1451 C C . TRP A 1 184 ? 7.079 -6.606 -11.440 1.00 95.50 184 TRP A C 1
ATOM 1453 O O . TRP A 1 184 ? 7.985 -6.227 -12.186 1.00 95.50 184 TRP A O 1
ATOM 1463 N N . GLY A 1 185 ? 6.884 -7.898 -11.152 1.00 94.88 185 GLY A N 1
ATOM 1464 C CA . GLY A 1 185 ? 7.756 -8.963 -11.655 1.00 94.88 185 GLY A CA 1
ATOM 1465 C C . GLY A 1 185 ? 7.714 -9.119 -13.179 1.00 94.88 185 GLY A C 1
ATOM 1466 O O . GLY A 1 185 ? 8.727 -9.447 -13.801 1.00 94.88 185 GLY A O 1
ATOM 1467 N N . TYR A 1 186 ? 6.563 -8.857 -13.806 1.00 96.62 186 TYR A N 1
ATOM 1468 C CA . TYR A 1 186 ? 6.459 -8.795 -15.265 1.00 96.62 186 TYR A CA 1
ATOM 1469 C C . TYR A 1 186 ? 7.291 -7.634 -15.830 1.00 96.62 186 TYR A C 1
ATOM 1471 O O . TYR A 1 186 ? 8.155 -7.854 -16.677 1.00 96.62 186 TYR A O 1
ATOM 1479 N N . ILE A 1 187 ? 7.099 -6.414 -15.318 1.00 96.00 187 ILE A N 1
ATOM 1480 C CA . ILE A 1 187 ? 7.814 -5.228 -15.812 1.00 96.00 187 ILE A CA 1
ATOM 1481 C C . ILE A 1 187 ? 9.320 -5.338 -15.573 1.00 96.00 187 ILE A C 1
ATOM 1483 O O . ILE A 1 187 ? 10.099 -4.923 -16.428 1.00 96.00 187 ILE A O 1
ATOM 1487 N N . GLU A 1 188 ? 9.748 -5.900 -14.443 1.00 94.31 188 GLU A N 1
ATOM 1488 C CA . GLU A 1 188 ? 11.163 -6.150 -14.168 1.00 94.31 188 GLU A CA 1
ATOM 1489 C C . GLU A 1 188 ? 11.812 -7.025 -15.247 1.00 94.31 188 GLU A C 1
ATOM 1491 O O . GLU A 1 188 ? 12.884 -6.683 -15.755 1.00 94.31 188 GLU A O 1
ATOM 1496 N N . ARG A 1 189 ? 11.145 -8.117 -15.636 1.00 96.75 189 ARG A N 1
ATOM 1497 C CA . ARG A 1 189 ? 11.625 -9.015 -16.690 1.00 96.75 189 ARG A CA 1
ATOM 1498 C C . ARG A 1 189 ? 11.721 -8.299 -18.032 1.00 96.75 189 ARG A C 1
ATOM 1500 O O . ARG A 1 189 ? 12.791 -8.288 -18.638 1.00 96.75 189 ARG A O 1
ATOM 1507 N N . GLU A 1 190 ? 10.635 -7.656 -18.450 1.00 96.81 190 GLU A N 1
ATOM 1508 C CA . GLU A 1 190 ? 10.562 -6.947 -19.730 1.00 96.81 190 GLU A CA 1
ATOM 1509 C C . GLU A 1 190 ? 11.587 -5.804 -19.808 1.00 96.81 190 GLU A C 1
ATOM 1511 O O . GLU A 1 190 ? 12.246 -5.609 -20.829 1.00 96.81 190 GLU A O 1
ATOM 1516 N N . LEU A 1 191 ? 11.799 -5.070 -18.711 1.00 94.94 191 LEU A N 1
ATOM 1517 C CA . LEU A 1 191 ? 12.834 -4.039 -18.632 1.00 94.94 191 LEU A CA 1
ATOM 1518 C C . LEU A 1 191 ? 14.242 -4.636 -18.759 1.00 94.94 191 LEU A C 1
ATOM 1520 O O . LEU A 1 191 ? 15.100 -4.051 -19.428 1.00 94.94 191 LEU A O 1
ATOM 1524 N N . GLY A 1 192 ? 14.493 -5.797 -18.150 1.00 95.06 192 GLY A N 1
ATOM 1525 C CA . GLY A 1 192 ? 15.749 -6.531 -18.309 1.00 95.06 192 GLY A CA 1
ATOM 1526 C C . GLY A 1 192 ? 16.002 -6.942 -19.762 1.00 95.06 192 GLY A C 1
ATOM 1527 O O . GLY A 1 192 ? 17.108 -6.755 -20.284 1.00 95.06 192 GLY A O 1
ATOM 1528 N N . GLU A 1 193 ? 14.973 -7.437 -20.448 1.00 96.88 193 GLU A N 1
ATOM 1529 C CA . GLU A 1 193 ? 15.032 -7.784 -21.870 1.00 96.88 193 GLU A CA 1
ATOM 1530 C C . GLU A 1 193 ? 15.288 -6.555 -22.747 1.00 96.88 193 GLU A C 1
ATOM 1532 O O . GLU A 1 193 ? 16.249 -6.551 -23.525 1.00 96.88 193 GLU A O 1
ATOM 1537 N N . ALA A 1 194 ? 14.515 -5.482 -22.558 1.00 94.94 194 ALA A N 1
ATOM 1538 C CA . ALA A 1 194 ? 14.686 -4.213 -23.262 1.00 94.94 194 ALA A CA 1
ATOM 1539 C C . ALA A 1 194 ? 16.097 -3.638 -23.066 1.00 94.94 194 ALA A C 1
ATOM 1541 O O . ALA A 1 194 ? 16.749 -3.221 -24.026 1.00 94.94 194 ALA A O 1
ATOM 1542 N N . THR A 1 195 ? 16.617 -3.678 -21.836 1.00 95.75 195 THR A N 1
ATOM 1543 C CA . THR A 1 195 ? 17.974 -3.216 -21.507 1.00 95.75 195 THR A CA 1
ATOM 1544 C C . THR A 1 195 ? 19.030 -4.023 -22.255 1.00 95.75 195 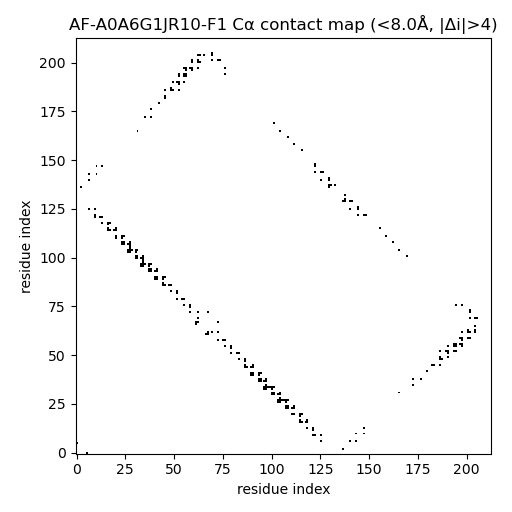THR A C 1
ATOM 1546 O O . THR A 1 195 ? 19.960 -3.458 -22.837 1.00 95.75 195 THR A O 1
ATOM 1549 N N . ASN A 1 196 ? 18.894 -5.350 -22.284 1.00 96.56 196 ASN A N 1
ATOM 1550 C CA . ASN A 1 196 ? 19.822 -6.222 -23.000 1.00 96.56 196 ASN A CA 1
ATOM 1551 C C . ASN A 1 196 ? 19.774 -5.995 -24.516 1.00 96.56 196 ASN A C 1
ATOM 1553 O O . ASN A 1 196 ? 20.823 -5.963 -25.165 1.00 96.56 196 ASN A O 1
ATOM 1557 N N . GLN A 1 197 ? 18.584 -5.801 -25.082 1.00 95.81 197 GLN A N 1
ATOM 1558 C CA . GLN A 1 197 ? 18.421 -5.472 -26.497 1.00 95.81 197 GLN A CA 1
ATOM 1559 C C . GLN A 1 197 ? 19.034 -4.106 -26.829 1.00 95.81 197 GLN A C 1
ATOM 1561 O O . GLN A 1 197 ? 19.781 -3.999 -27.804 1.00 95.81 197 GLN A O 1
ATOM 1566 N N . ALA A 1 198 ? 18.808 -3.089 -25.991 1.00 94.25 198 ALA A N 1
ATOM 1567 C CA . ALA A 1 198 ? 19.396 -1.763 -26.161 1.00 94.25 198 ALA A CA 1
ATOM 1568 C C . ALA A 1 198 ? 20.929 -1.828 -26.144 1.00 94.25 198 ALA A C 1
ATOM 1570 O O . ALA A 1 198 ? 21.576 -1.288 -27.041 1.00 94.25 198 ALA A O 1
ATOM 1571 N N . ARG A 1 199 ? 21.525 -2.568 -25.198 1.00 94.62 199 ARG A N 1
ATOM 1572 C CA . ARG A 1 199 ? 22.983 -2.792 -25.146 1.00 94.62 199 ARG A CA 1
ATOM 1573 C C . ARG A 1 199 ? 23.518 -3.415 -26.433 1.00 94.62 199 ARG A C 1
ATOM 1575 O O . ARG A 1 199 ? 24.507 -2.922 -26.972 1.00 94.62 199 ARG A O 1
ATOM 1582 N N . LYS A 1 200 ? 22.867 -4.470 -26.935 1.00 95.19 200 LYS A N 1
ATOM 1583 C CA . LYS A 1 200 ? 23.262 -5.143 -28.185 1.00 95.19 200 LYS A CA 1
ATOM 1584 C C . LYS A 1 200 ? 23.181 -4.198 -29.385 1.00 95.19 200 LYS A C 1
ATOM 1586 O O . LYS A 1 200 ? 24.129 -4.123 -30.160 1.00 95.19 200 LYS A O 1
ATOM 1591 N N . ALA A 1 201 ? 22.086 -3.448 -29.511 1.00 92.25 201 ALA A N 1
ATOM 1592 C CA . ALA A 1 201 ? 21.889 -2.512 -30.615 1.00 92.25 201 ALA A CA 1
ATOM 1593 C C . ALA A 1 201 ? 22.936 -1.386 -30.608 1.00 92.25 201 ALA A C 1
ATOM 1595 O O . ALA A 1 201 ? 23.514 -1.069 -31.647 1.00 92.25 201 ALA A O 1
ATOM 1596 N N . ILE A 1 202 ? 23.232 -0.820 -29.434 1.00 92.69 202 ILE A N 1
ATOM 1597 C CA . ILE A 1 202 ? 24.262 0.216 -29.286 1.00 92.69 202 ILE A CA 1
ATOM 1598 C C . ILE A 1 202 ? 25.649 -0.346 -29.623 1.00 92.69 202 ILE A C 1
ATOM 1600 O O . ILE A 1 202 ? 26.411 0.303 -30.342 1.00 92.69 202 ILE A O 1
ATOM 1604 N N . ALA A 1 203 ? 25.976 -1.556 -29.157 1.00 92.31 203 ALA A N 1
ATOM 1605 C CA . ALA A 1 203 ? 27.252 -2.201 -29.459 1.00 92.31 203 ALA A CA 1
ATOM 1606 C C .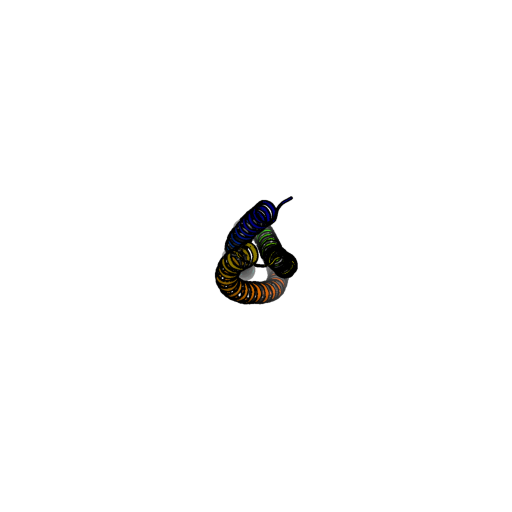 ALA A 1 203 ? 27.452 -2.423 -30.969 1.00 92.31 203 ALA A C 1
ATOM 1608 O O . ALA A 1 203 ? 28.538 -2.149 -31.484 1.00 92.31 203 ALA A O 1
ATOM 1609 N N . GLU A 1 204 ? 26.411 -2.846 -31.691 1.00 90.88 204 GLU A N 1
ATOM 1610 C CA . GLU A 1 204 ? 26.496 -3.044 -33.143 1.00 90.88 204 GLU A CA 1
ATOM 1611 C C . GLU A 1 204 ? 26.738 -1.723 -33.883 1.00 90.88 204 GLU A C 1
ATOM 1613 O O . GLU A 1 204 ? 27.653 -1.631 -34.702 1.00 90.88 204 GLU A O 1
ATOM 1618 N N . VAL A 1 205 ? 25.997 -0.664 -33.539 1.00 89.62 205 VAL A N 1
ATOM 1619 C CA . VAL A 1 205 ? 26.201 0.673 -34.128 1.00 89.62 205 VAL A CA 1
ATOM 1620 C C . VAL A 1 205 ? 27.607 1.197 -33.833 1.00 89.62 205 VAL A C 1
ATOM 1622 O O . VAL A 1 205 ? 28.262 1.746 -34.720 1.00 89.62 205 VAL A O 1
ATOM 1625 N N . THR A 1 206 ? 28.105 0.974 -32.615 1.00 88.31 206 THR A N 1
ATOM 1626 C CA . THR A 1 206 ? 29.476 1.334 -32.221 1.00 88.31 206 THR A CA 1
ATOM 1627 C C . THR A 1 206 ? 30.507 0.635 -33.102 1.00 88.31 206 THR A C 1
ATOM 1629 O O . THR A 1 206 ? 31.483 1.254 -33.527 1.00 88.31 206 THR A O 1
ATOM 1632 N N . ARG A 1 207 ? 30.302 -0.657 -33.389 1.00 87.12 207 ARG A N 1
ATOM 1633 C CA . ARG A 1 207 ? 31.194 -1.446 -34.245 1.00 87.12 207 ARG A CA 1
ATOM 1634 C C . ARG A 1 207 ? 31.194 -0.922 -35.678 1.00 87.12 207 ARG A C 1
ATOM 1636 O O . ARG A 1 207 ? 32.267 -0.710 -36.233 1.00 87.12 207 ARG A O 1
ATOM 1643 N N . VAL A 1 208 ? 30.017 -0.667 -36.248 1.00 84.62 208 VAL A N 1
ATOM 1644 C CA . VAL A 1 208 ? 29.880 -0.127 -37.611 1.00 84.62 208 VAL A CA 1
ATOM 1645 C C . VAL A 1 208 ? 30.566 1.236 -37.735 1.00 84.62 208 VAL A C 1
ATOM 1647 O O . VAL A 1 208 ? 31.338 1.444 -38.667 1.00 84.62 208 VAL A O 1
ATOM 1650 N N . GLN A 1 209 ? 30.373 2.134 -36.763 1.00 81.88 209 GLN A N 1
ATOM 1651 C CA . GLN A 1 209 ? 31.026 3.451 -36.751 1.00 81.88 209 GLN A CA 1
ATOM 1652 C C . GLN A 1 209 ? 32.557 3.373 -36.654 1.00 81.88 209 GLN A C 1
ATOM 1654 O O . GLN A 1 209 ? 33.233 4.258 -37.163 1.00 81.88 209 GLN A O 1
ATOM 1659 N N . ARG A 1 210 ? 33.111 2.328 -36.024 1.00 80.56 210 ARG A N 1
ATOM 1660 C CA . ARG A 1 210 ? 34.566 2.108 -35.936 1.00 80.56 210 ARG A CA 1
ATOM 1661 C C . ARG A 1 210 ? 35.180 1.491 -37.194 1.00 80.56 210 ARG A C 1
ATOM 1663 O O . ARG A 1 210 ? 36.382 1.616 -37.369 1.00 80.56 210 ARG A O 1
ATOM 1670 N N . MET A 1 211 ? 34.395 0.788 -38.014 1.00 75.62 211 MET A N 1
ATOM 1671 C CA . MET A 1 211 ? 34.884 0.133 -39.239 1.00 75.62 211 MET A CA 1
ATOM 1672 C C . MET A 1 211 ? 34.649 0.958 -40.511 1.00 75.62 211 MET A C 1
ATOM 1674 O O . MET A 1 211 ? 35.313 0.716 -41.512 1.00 75.62 211 MET A O 1
ATOM 1678 N N . GLY A 1 212 ? 33.679 1.877 -40.498 1.00 60.31 212 GLY A N 1
ATOM 1679 C CA . GLY A 1 212 ? 33.355 2.749 -41.634 1.00 60.31 212 GLY A CA 1
ATOM 1680 C C . GLY A 1 212 ? 33.912 4.173 -41.536 1.00 60.31 212 GLY A C 1
ATOM 1681 O O . GLY A 1 212 ? 33.551 5.000 -42.371 1.00 60.31 212 GLY A O 1
ATOM 1682 N N . GLY A 1 213 ? 34.709 4.467 -40.505 1.00 51.50 213 GLY A N 1
ATOM 1683 C CA . GLY A 1 213 ? 35.397 5.744 -40.294 1.00 51.50 213 GLY A CA 1
ATOM 1684 C C . GLY A 1 213 ? 36.897 5.633 -40.511 1.00 51.50 213 GLY A C 1
ATOM 1685 O O . GLY A 1 213 ? 37.418 4.501 -40.406 1.00 51.50 213 GLY A O 1
#

pLDDT: mean 86.23, std 8.59, range [51.5, 96.94]